Protein AF-A0A0D9Z9J5-F1 (afdb_monomer)

Foldseek 3Di:
DDDDDDDDDDDPDDPPDPDDDDPDPPPVVVVLVVLLVVLVVLVVVLVVLVVVLVVVVVVCVVLLVVLPPPDDPDPPDDQDFDPPDDLSVVLVVLVVVLVVVLVVQVPDPPRDLPVSLVSLVVSLVVNCVSAPPPGDPSNVVVNVVSVQSNCVSVVVDDDDDPVRVVNVVSVVVSVVSVVVSVVSVVVSVVSVVVSVVSVVSNVVSVVVVVVVVVVVVVVVVVVVVVVVVVVVVVVVVVVVVVVVVVCVVCVVVVVVVVVVVVVVVVVVVVVVVVVVVVVVVVVVPDDDDDDDDDDDDVDDDDDDDDDDDDDD

Structure (mmCIF, N/CA/C/O backbone):
data_AF-A0A0D9Z9J5-F1
#
_entry.id   AF-A0A0D9Z9J5-F1
#
loop_
_atom_site.group_PDB
_atom_site.id
_atom_site.type_symbol
_atom_site.label_atom_id
_atom_site.label_alt_id
_atom_site.label_comp_id
_atom_site.label_asym_id
_atom_site.label_entity_id
_atom_site.label_seq_id
_atom_site.pdbx_PDB_ins_code
_atom_site.Cartn_x
_atom_site.Cartn_y
_atom_site.Cartn_z
_atom_site.occupancy
_atom_site.B_iso_or_equiv
_atom_site.auth_seq_id
_atom_site.auth_comp_id
_atom_site.auth_asym_id
_atom_site.auth_atom_id
_atom_site.pdbx_PDB_model_num
ATOM 1 N N . MET A 1 1 ? -23.153 -6.572 82.892 1.00 40.12 1 MET A N 1
ATOM 2 C CA . MET A 1 1 ? -22.522 -7.581 82.003 1.00 40.12 1 MET A CA 1
ATOM 3 C C . MET A 1 1 ? -23.135 -7.471 80.614 1.00 40.12 1 MET A C 1
ATOM 5 O O . MET A 1 1 ? -24.319 -7.179 80.532 1.00 40.12 1 MET A O 1
ATOM 9 N N . LYS A 1 2 ? -22.349 -7.672 79.548 1.00 38.66 2 LYS A N 1
ATOM 10 C CA . LYS A 1 2 ? -22.803 -7.558 78.147 1.00 38.66 2 LYS A CA 1
ATOM 11 C C . LYS A 1 2 ? -23.741 -8.698 77.737 1.00 38.66 2 LYS A C 1
ATOM 13 O O . LYS A 1 2 ? -23.474 -9.843 78.108 1.00 38.66 2 LYS A O 1
ATOM 18 N N . ARG A 1 3 ? -24.696 -8.407 76.844 1.00 35.16 3 ARG A N 1
ATOM 19 C CA . ARG A 1 3 ? -25.052 -9.305 75.727 1.00 35.16 3 ARG A CA 1
ATOM 20 C C . ARG A 1 3 ? -25.862 -8.582 74.637 1.00 35.16 3 ARG A C 1
ATOM 22 O O . ARG A 1 3 ? -27.065 -8.781 74.509 1.00 35.16 3 ARG A O 1
ATOM 29 N N . ASP A 1 4 ? -25.178 -7.777 73.828 1.00 35.84 4 ASP A N 1
ATOM 30 C CA . ASP A 1 4 ? -25.718 -7.344 72.536 1.00 35.84 4 ASP A CA 1
ATOM 31 C C . ASP A 1 4 ? -25.900 -8.559 71.615 1.00 35.84 4 ASP A C 1
ATOM 33 O O . ASP A 1 4 ? -25.014 -9.413 71.510 1.00 35.84 4 ASP A O 1
ATOM 37 N N . ARG A 1 5 ? -27.045 -8.632 70.932 1.00 42.41 5 ARG A N 1
ATOM 38 C CA . ARG A 1 5 ? -27.270 -9.525 69.789 1.00 42.41 5 ARG A CA 1
ATOM 39 C C . ARG A 1 5 ? -27.443 -8.670 68.538 1.00 42.41 5 ARG A C 1
ATOM 41 O O . ARG A 1 5 ? -28.556 -8.288 68.196 1.00 42.41 5 ARG A O 1
ATOM 48 N N . SER A 1 6 ? -26.339 -8.382 67.859 1.00 34.12 6 SER A N 1
ATOM 49 C CA . SER A 1 6 ? -26.377 -7.838 66.499 1.00 34.12 6 SER A CA 1
ATOM 50 C C . SER A 1 6 ? -26.909 -8.901 65.525 1.00 34.12 6 SER A C 1
ATOM 52 O O . SER A 1 6 ? -26.523 -10.067 65.654 1.00 34.12 6 SER A O 1
ATOM 54 N N . PRO A 1 7 ? -27.753 -8.546 64.542 1.00 40.50 7 PRO A N 1
ATOM 55 C CA . PRO A 1 7 ? -28.122 -9.463 63.473 1.00 40.50 7 PRO A CA 1
ATOM 56 C C . PRO A 1 7 ? -26.933 -9.673 62.526 1.00 40.50 7 PRO A C 1
ATOM 58 O O . PRO A 1 7 ? -26.252 -8.726 62.129 1.00 40.50 7 PRO A O 1
ATOM 61 N N . THR A 1 8 ? -26.679 -10.927 62.158 1.00 34.97 8 THR A N 1
ATOM 62 C CA . THR A 1 8 ? -25.594 -11.290 61.242 1.00 34.97 8 THR A CA 1
ATOM 63 C C . THR A 1 8 ? -25.965 -10.902 59.813 1.00 34.97 8 THR A C 1
ATOM 65 O O . THR A 1 8 ? -26.725 -11.614 59.158 1.00 34.97 8 THR A O 1
ATOM 68 N N . LEU A 1 9 ? -25.403 -9.800 59.308 1.00 38.69 9 LEU A N 1
ATOM 69 C CA . LEU A 1 9 ? -25.429 -9.494 57.876 1.00 38.69 9 LEU A CA 1
ATOM 70 C C . LEU A 1 9 ? -24.785 -10.645 57.092 1.00 38.69 9 LEU A C 1
ATOM 72 O O . LEU A 1 9 ? -23.666 -11.073 57.393 1.00 38.69 9 LEU A O 1
ATOM 76 N N . ALA A 1 10 ? -25.505 -11.155 56.093 1.00 37.41 10 ALA A N 1
ATOM 77 C CA . ALA A 1 10 ? -25.029 -12.243 55.254 1.00 37.41 10 ALA A CA 1
ATOM 78 C C . ALA A 1 10 ? -23.749 -11.830 54.510 1.00 37.41 10 ALA A C 1
ATOM 80 O O . ALA A 1 10 ? -23.680 -10.768 53.891 1.00 37.41 10 ALA A O 1
ATOM 81 N N . LYS A 1 11 ? -22.725 -12.691 54.547 1.00 39.84 11 LYS A N 1
ATOM 82 C CA . LYS A 1 11 ? -21.513 -12.511 53.742 1.00 39.84 11 LYS A CA 1
ATOM 83 C C . LYS A 1 11 ? -21.868 -12.601 52.259 1.00 39.84 11 LYS A C 1
ATOM 85 O O . LYS A 1 11 ? -22.067 -13.699 51.744 1.00 39.84 11 LYS A O 1
ATOM 90 N N . VAL A 1 12 ? -21.813 -11.473 51.556 1.00 36.25 12 VAL A N 1
ATOM 91 C CA . VAL A 1 12 ? -21.687 -11.456 50.095 1.00 36.25 12 VAL A CA 1
ATOM 92 C C . VAL A 1 12 ? -20.260 -11.885 49.733 1.00 36.25 12 VAL A C 1
ATOM 94 O O . VAL A 1 12 ? -19.365 -11.072 49.516 1.00 36.25 12 VAL A O 1
ATOM 97 N N . SER A 1 13 ? -20.026 -13.198 49.699 1.00 39.75 13 SER A N 1
ATOM 98 C CA . SER A 1 13 ? -19.030 -13.780 48.794 1.00 39.75 13 SER A CA 1
ATOM 99 C C . SER A 1 13 ? -19.694 -13.883 47.418 1.00 39.75 13 SER A C 1
ATOM 101 O O . SER A 1 13 ? -20.777 -14.443 47.322 1.00 39.75 13 SER A O 1
ATOM 103 N N . SER A 1 14 ? -19.122 -13.393 46.324 1.00 40.78 14 SER A N 1
ATOM 104 C CA . SER A 1 14 ? -17.727 -13.589 45.944 1.00 40.78 14 SER A CA 1
ATOM 105 C C . SER A 1 14 ? -17.232 -12.451 45.048 1.00 40.78 14 SER A C 1
ATOM 107 O O . SER A 1 14 ? -17.728 -12.274 43.935 1.00 40.78 14 SER A O 1
ATOM 109 N N . SER A 1 15 ? -16.187 -11.735 45.475 1.00 44.31 15 SER A N 1
ATOM 110 C CA . SER A 1 15 ? -15.369 -10.966 44.534 1.00 44.31 15 SER A CA 1
ATOM 111 C C . SER A 1 15 ? -14.562 -11.940 43.682 1.00 44.31 15 SER A C 1
ATOM 113 O O . SER A 1 15 ? -13.423 -12.277 44.020 1.00 44.31 15 SER A O 1
ATOM 115 N N . LYS A 1 16 ? -15.123 -12.353 42.536 1.00 50.72 16 LYS A N 1
ATOM 116 C CA . LYS A 1 16 ? -14.287 -12.746 41.395 1.00 50.72 16 LYS A CA 1
ATOM 117 C C . LYS A 1 16 ? -13.277 -11.615 41.193 1.00 50.72 16 LYS A C 1
ATOM 119 O O . LYS A 1 16 ? -13.673 -10.461 41.016 1.00 50.72 16 LYS A O 1
ATOM 124 N N . LYS A 1 17 ? -11.981 -11.942 41.277 1.00 51.47 17 LYS A N 1
ATOM 125 C CA . LYS A 1 17 ? -10.909 -11.014 40.896 1.00 51.47 17 LYS A CA 1
ATOM 126 C C . LYS A 1 17 ? -11.219 -10.456 39.497 1.00 51.47 17 LYS A C 1
ATOM 128 O O . LYS A 1 17 ? -11.810 -11.186 38.695 1.00 51.47 17 LYS A O 1
ATOM 133 N N . PRO A 1 18 ? -10.816 -9.208 39.191 1.00 56.28 18 PRO A N 1
ATOM 134 C CA . PRO A 1 18 ? -10.846 -8.737 37.810 1.00 56.28 18 PRO A CA 1
ATOM 135 C C . PRO A 1 18 ? -10.097 -9.733 36.907 1.00 56.28 18 PRO A C 1
ATOM 137 O O . PRO A 1 18 ? -9.221 -10.452 37.412 1.00 56.28 18 PRO A O 1
ATOM 140 N N . PRO A 1 19 ? -10.409 -9.784 35.596 1.00 52.34 19 PRO A N 1
ATOM 141 C CA . PRO A 1 19 ? -9.599 -10.528 34.639 1.00 52.34 19 PRO A CA 1
ATOM 142 C C . PRO A 1 19 ? -8.127 -10.188 34.873 1.00 52.34 19 PRO A C 1
ATOM 144 O O . PRO A 1 19 ? -7.792 -9.012 35.034 1.00 52.34 19 PRO A O 1
ATOM 147 N N . VAL A 1 20 ? -7.284 -11.218 34.997 1.00 47.12 20 VAL A N 1
ATOM 148 C CA . VAL A 1 20 ? -5.872 -11.061 35.369 1.00 47.12 20 VAL A CA 1
ATOM 149 C C . VAL A 1 20 ? -5.243 -10.033 34.444 1.00 47.12 20 VAL A C 1
ATOM 151 O O . VAL A 1 20 ? -5.215 -10.253 33.239 1.00 47.12 20 VAL A O 1
ATOM 154 N N . THR A 1 21 ? -4.744 -8.931 35.003 1.00 47.88 21 THR A N 1
ATOM 155 C CA . THR A 1 21 ? -3.998 -7.930 34.246 1.00 47.88 21 THR A CA 1
ATOM 156 C C . THR A 1 21 ? -2.780 -8.611 33.626 1.00 47.88 21 THR A C 1
ATOM 158 O O . THR A 1 21 ? -1.888 -9.021 34.376 1.00 47.88 21 THR A O 1
ATOM 161 N N . PRO A 1 22 ? -2.672 -8.708 32.288 1.00 42.88 22 PRO A N 1
ATOM 162 C CA . PRO A 1 22 ? -1.367 -8.846 31.676 1.00 42.88 22 PRO A CA 1
ATOM 163 C C . PRO A 1 22 ? -0.621 -7.554 32.010 1.00 42.88 22 PRO A C 1
ATOM 165 O O . PRO A 1 22 ? -1.167 -6.454 31.874 1.00 42.88 22 PRO A O 1
ATOM 168 N N . ALA A 1 23 ? 0.607 -7.670 32.504 1.00 39.09 23 ALA A N 1
ATOM 169 C CA . ALA A 1 23 ? 1.436 -6.494 32.703 1.00 39.09 23 ALA A CA 1
ATOM 170 C C . ALA A 1 23 ? 1.650 -5.779 31.357 1.00 39.09 23 ALA A C 1
ATOM 172 O O . ALA A 1 23 ? 1.858 -6.428 30.336 1.00 39.09 23 ALA A O 1
ATOM 173 N N . SER A 1 24 ? 1.666 -4.445 31.376 1.00 38.12 24 SER A N 1
ATOM 174 C CA . SER A 1 24 ? 2.186 -3.633 30.270 1.00 38.12 24 SER A CA 1
ATOM 175 C C . SER A 1 24 ? 1.495 -3.796 28.901 1.00 38.12 24 SER A C 1
ATOM 177 O O . SER A 1 24 ? 2.164 -3.883 27.874 1.00 38.12 24 SER A O 1
ATOM 179 N N . SER A 1 25 ? 0.163 -3.694 28.850 1.00 44.16 25 SER A N 1
ATOM 180 C CA . SER A 1 25 ? -0.524 -3.202 27.643 1.00 44.16 25 SER A CA 1
ATOM 181 C C . SER A 1 25 ? -0.840 -1.703 27.759 1.00 44.16 25 SER A C 1
ATOM 183 O O . SER A 1 25 ? -1.976 -1.276 27.542 1.00 44.16 25 SER A O 1
ATOM 185 N N . SER A 1 26 ? 0.165 -0.879 28.090 1.00 44.06 26 SER A N 1
ATOM 186 C CA . SER A 1 26 ? 0.160 0.516 27.636 1.00 44.06 26 SER A CA 1
ATOM 187 C C . SER A 1 26 ? 0.352 0.468 26.123 1.00 44.06 26 SER A C 1
ATOM 189 O O . SER A 1 26 ? 1.472 0.528 25.621 1.00 44.06 26 SER A O 1
ATOM 191 N N . SER A 1 27 ? -0.747 0.211 25.418 1.00 53.59 27 SER A N 1
ATOM 192 C CA . SER A 1 27 ? -0.778 0.028 23.976 1.00 53.59 27 SER A CA 1
ATOM 193 C C . SER A 1 27 ? -0.155 1.258 23.326 1.00 53.59 27 SER A C 1
ATOM 195 O O . SER A 1 27 ? -0.705 2.358 23.447 1.00 53.59 27 SER A O 1
ATOM 197 N N . ASN A 1 28 ? 0.982 1.079 22.652 1.00 63.41 28 ASN A N 1
ATOM 198 C CA . ASN A 1 28 ? 1.737 2.146 21.996 1.00 63.41 28 ASN A CA 1
ATOM 199 C C . ASN A 1 28 ? 1.041 2.618 20.705 1.00 63.41 28 ASN A C 1
ATOM 201 O O . ASN A 1 28 ? 1.700 2.952 19.733 1.00 63.41 28 ASN A O 1
ATOM 205 N N . LEU A 1 29 ? -0.290 2.744 20.720 1.00 65.69 29 LEU A N 1
ATOM 206 C CA . LEU A 1 29 ? -1.138 3.163 19.599 1.00 65.69 29 LEU A CA 1
ATOM 207 C C . LEU A 1 29 ? -0.692 4.502 18.996 1.00 65.69 29 LEU A C 1
ATOM 209 O O . LEU A 1 29 ? -0.858 4.731 17.804 1.00 65.69 29 LEU A O 1
ATOM 213 N N . ALA A 1 30 ? -0.109 5.388 19.810 1.00 69.19 30 ALA A N 1
ATOM 214 C CA . ALA A 1 30 ? 0.498 6.631 19.342 1.00 69.19 30 ALA A CA 1
ATOM 215 C C . ALA A 1 30 ? 1.789 6.394 18.530 1.00 69.19 30 ALA A C 1
ATOM 217 O O . ALA A 1 30 ? 2.014 7.078 17.535 1.00 69.19 30 ALA A O 1
ATOM 218 N N . GLY A 1 31 ? 2.610 5.417 18.929 1.00 73.31 31 GLY A N 1
ATOM 219 C CA . GLY A 1 31 ? 3.784 4.960 18.182 1.00 73.31 31 GLY A CA 1
ATOM 220 C C . GLY A 1 31 ? 3.400 4.182 16.924 1.00 73.31 31 GLY A C 1
ATOM 221 O O . GLY A 1 31 ? 3.897 4.501 15.849 1.00 73.31 31 GLY A O 1
ATOM 222 N N . ASP A 1 32 ? 2.449 3.249 17.033 1.00 77.12 32 ASP A N 1
ATOM 223 C CA . ASP A 1 32 ? 1.901 2.488 15.903 1.00 77.12 32 ASP A CA 1
ATOM 224 C C . ASP A 1 32 ? 1.322 3.438 14.846 1.00 77.12 32 ASP A C 1
ATOM 226 O O . ASP A 1 32 ? 1.626 3.314 13.661 1.00 77.12 32 ASP A O 1
ATOM 230 N N . LYS A 1 33 ? 0.550 4.449 15.275 1.00 79.88 33 LYS A N 1
ATOM 231 C CA . LYS A 1 33 ? 0.033 5.495 14.388 1.00 79.88 33 LYS A CA 1
ATOM 232 C C . LYS A 1 33 ? 1.163 6.283 13.725 1.00 79.88 33 LYS A C 1
ATOM 234 O O . LYS A 1 33 ? 1.157 6.406 12.508 1.00 79.88 33 LYS A O 1
ATOM 239 N N . ALA A 1 34 ? 2.133 6.790 14.490 1.00 81.56 34 ALA A N 1
ATOM 240 C CA . ALA A 1 34 ? 3.251 7.551 13.928 1.00 81.56 34 ALA A CA 1
ATOM 241 C C . ALA A 1 34 ? 4.065 6.728 12.911 1.00 81.56 34 ALA A C 1
ATOM 243 O O . ALA A 1 34 ? 4.543 7.266 11.912 1.00 81.56 34 ALA A O 1
ATOM 244 N N . GLN A 1 35 ? 4.187 5.417 13.133 1.00 81.56 35 GLN A N 1
ATOM 245 C CA . GLN A 1 35 ? 4.844 4.501 12.209 1.00 81.56 35 GLN A CA 1
ATOM 246 C C . GLN A 1 35 ? 4.001 4.247 10.947 1.00 81.56 35 GLN A C 1
ATOM 248 O O . GLN A 1 35 ? 4.540 4.296 9.844 1.00 81.56 35 GLN A O 1
ATOM 253 N N . VAL A 1 36 ? 2.683 4.060 11.075 1.00 82.75 36 VAL A N 1
ATOM 254 C CA . VAL A 1 36 ? 1.752 3.957 9.934 1.00 82.75 36 VAL A CA 1
ATOM 255 C C . VAL A 1 36 ? 1.735 5.245 9.098 1.00 82.75 36 VAL A C 1
ATOM 257 O O . VAL A 1 36 ? 1.811 5.163 7.871 1.00 82.75 36 VAL A O 1
ATOM 260 N N . ASP A 1 37 ? 1.709 6.417 9.739 1.00 84.00 37 ASP A N 1
ATOM 261 C CA . ASP A 1 37 ? 1.767 7.730 9.083 1.00 84.00 37 ASP A CA 1
ATOM 262 C C . ASP A 1 37 ? 3.080 7.883 8.279 1.00 84.00 37 ASP A C 1
ATOM 264 O O . ASP A 1 37 ? 3.054 8.280 7.110 1.00 84.00 37 ASP A O 1
ATOM 268 N N . LEU A 1 38 ? 4.226 7.490 8.858 1.00 86.19 38 LEU A N 1
ATOM 269 C CA . LEU A 1 38 ? 5.537 7.489 8.189 1.00 86.19 38 LEU A CA 1
ATOM 270 C C . LEU A 1 38 ? 5.561 6.577 6.952 1.00 86.19 38 LEU A C 1
ATOM 272 O O . LEU A 1 38 ? 6.072 6.963 5.902 1.00 86.19 38 LEU A O 1
ATOM 276 N N . MET A 1 39 ? 4.996 5.375 7.057 1.00 84.44 39 MET A N 1
ATOM 277 C CA . MET A 1 39 ? 4.940 4.407 5.956 1.00 84.44 39 MET A CA 1
ATOM 278 C C . MET A 1 39 ? 4.001 4.870 4.829 1.00 84.44 39 MET A C 1
ATOM 280 O O . MET A 1 39 ? 4.258 4.610 3.652 1.00 84.44 39 MET A O 1
ATOM 284 N N . GLN A 1 40 ? 2.932 5.602 5.163 1.00 84.50 40 GLN A N 1
ATOM 285 C CA . GLN A 1 40 ? 2.044 6.203 4.168 1.00 84.50 40 GLN A CA 1
ATOM 286 C C . GLN A 1 40 ? 2.701 7.393 3.447 1.00 84.50 40 GLN A C 1
ATOM 288 O O . GLN A 1 40 ? 2.503 7.561 2.242 1.00 84.50 40 GLN A O 1
ATOM 293 N N . ASP A 1 41 ? 3.497 8.204 4.149 1.00 86.31 41 ASP A N 1
ATOM 294 C CA . ASP A 1 41 ? 4.314 9.257 3.533 1.00 86.31 41 ASP A CA 1
ATOM 295 C C . ASP A 1 41 ? 5.403 8.668 2.619 1.00 86.31 41 ASP A C 1
ATOM 297 O O . ASP A 1 41 ? 5.575 9.122 1.487 1.00 86.31 41 ASP A O 1
ATOM 301 N N . HIS A 1 42 ? 6.067 7.592 3.055 1.00 82.75 42 HIS A N 1
ATOM 302 C CA . HIS A 1 42 ? 7.044 6.859 2.249 1.00 82.75 42 HIS A CA 1
ATOM 303 C C . HIS A 1 42 ? 6.446 6.381 0.912 1.00 82.75 42 HIS A C 1
ATOM 305 O O . HIS A 1 42 ? 7.031 6.634 -0.142 1.00 82.75 42 HIS A O 1
ATOM 311 N N . GLY A 1 43 ? 5.240 5.799 0.929 1.00 80.31 43 GLY A N 1
ATOM 312 C CA . GLY A 1 43 ? 4.529 5.389 -0.289 1.00 80.31 43 GLY A CA 1
ATOM 313 C C . GLY A 1 43 ? 4.272 6.534 -1.277 1.00 80.31 43 GLY A C 1
ATOM 314 O O . GLY A 1 43 ? 4.529 6.381 -2.469 1.00 80.31 43 GLY A O 1
ATOM 315 N N . LYS A 1 44 ? 3.843 7.708 -0.789 1.00 85.00 44 LYS A N 1
ATOM 316 C CA . LYS A 1 44 ? 3.615 8.900 -1.633 1.00 85.00 44 LYS A CA 1
ATOM 317 C C . LYS A 1 44 ? 4.906 9.420 -2.267 1.00 85.00 44 LYS A C 1
ATOM 319 O O . LYS A 1 44 ? 4.905 9.831 -3.426 1.00 85.00 44 LYS A O 1
ATOM 324 N N . ARG A 1 45 ? 6.015 9.409 -1.517 1.00 84.75 45 ARG A N 1
ATOM 325 C CA . ARG A 1 45 ? 7.333 9.812 -2.037 1.00 84.75 45 ARG A CA 1
ATOM 326 C C . ARG A 1 45 ? 7.813 8.859 -3.129 1.00 84.75 45 ARG A C 1
ATOM 328 O O . ARG A 1 45 ? 8.309 9.330 -4.148 1.00 84.75 45 ARG A O 1
ATOM 335 N N . LEU A 1 46 ? 7.625 7.552 -2.935 1.00 82.50 46 LEU A N 1
ATOM 336 C CA . LEU A 1 46 ? 7.973 6.531 -3.921 1.00 82.50 46 LEU A CA 1
ATOM 337 C C . LEU A 1 46 ? 7.152 6.681 -5.213 1.00 82.50 46 LEU A C 1
ATOM 339 O O . LEU A 1 46 ? 7.720 6.702 -6.300 1.00 82.50 46 LEU A O 1
ATOM 343 N N . GLU A 1 47 ? 5.835 6.867 -5.107 1.00 83.38 47 GLU A N 1
ATOM 344 C CA . GLU A 1 47 ? 4.950 7.105 -6.258 1.00 83.38 47 GLU A CA 1
ATOM 345 C C . GLU A 1 47 ? 5.379 8.335 -7.079 1.00 83.38 47 GLU A C 1
ATOM 347 O O . GLU A 1 47 ? 5.504 8.265 -8.307 1.00 83.38 47 GLU A O 1
ATOM 352 N N . ALA A 1 48 ? 5.675 9.450 -6.402 1.00 86.25 48 ALA A N 1
ATOM 353 C CA . ALA A 1 48 ? 6.161 10.672 -7.038 1.00 86.25 48 ALA A CA 1
ATOM 354 C C . ALA A 1 48 ? 7.542 10.487 -7.698 1.00 86.25 48 ALA A C 1
ATOM 356 O O . ALA A 1 48 ? 7.764 10.983 -8.806 1.00 86.25 48 ALA A O 1
ATOM 357 N N . ALA A 1 49 ? 8.458 9.756 -7.051 1.00 81.69 49 ALA A N 1
ATOM 358 C CA . ALA A 1 49 ? 9.777 9.449 -7.599 1.00 81.69 49 ALA A CA 1
ATOM 359 C C . ALA A 1 49 ? 9.677 8.589 -8.868 1.00 81.69 49 ALA A C 1
ATOM 361 O O . ALA A 1 49 ? 10.228 8.974 -9.900 1.00 81.69 49 ALA A O 1
ATOM 362 N N . LEU A 1 50 ? 8.914 7.491 -8.829 1.00 79.62 50 LEU A N 1
ATOM 363 C CA . LEU A 1 50 ? 8.703 6.604 -9.979 1.00 79.62 50 LEU A CA 1
ATOM 364 C C . LEU A 1 50 ? 8.027 7.334 -11.142 1.00 79.62 50 LEU A C 1
ATOM 366 O O . LEU A 1 50 ? 8.455 7.201 -12.285 1.00 79.62 50 LEU A O 1
ATOM 370 N N . THR A 1 51 ? 7.021 8.166 -10.863 1.00 84.69 51 THR A N 1
ATOM 371 C CA . THR A 1 51 ? 6.324 8.947 -11.896 1.00 84.69 51 THR A CA 1
ATOM 372 C C . THR A 1 51 ? 7.263 9.954 -12.563 1.00 84.69 51 THR A C 1
ATOM 374 O O . THR A 1 51 ? 7.265 10.076 -13.789 1.00 84.69 51 THR A O 1
ATOM 377 N N . LYS A 1 52 ? 8.116 10.639 -11.786 1.00 85.50 52 LYS A N 1
ATOM 378 C CA . LYS A 1 52 ? 9.158 11.523 -12.331 1.00 85.50 52 LYS A CA 1
ATOM 379 C C . LYS A 1 52 ? 10.162 10.746 -13.183 1.00 85.50 52 LYS A C 1
ATOM 381 O O . LYS A 1 52 ? 10.486 11.191 -14.279 1.00 85.50 52 LYS A O 1
ATOM 386 N N . GLN A 1 53 ? 10.634 9.595 -12.699 1.00 79.19 53 GLN A N 1
ATOM 387 C CA . GLN A 1 53 ? 11.568 8.746 -13.437 1.00 79.19 53 GLN A CA 1
ATOM 388 C C . GLN A 1 53 ? 10.967 8.300 -14.777 1.00 79.19 53 GLN A C 1
ATOM 390 O O . GLN A 1 53 ? 11.598 8.520 -15.803 1.00 79.19 53 GLN A O 1
ATOM 395 N N . ILE A 1 54 ? 9.735 7.778 -14.796 1.00 78.38 54 ILE A N 1
ATOM 396 C CA . ILE A 1 54 ? 9.029 7.363 -16.023 1.00 78.38 54 ILE A CA 1
ATOM 397 C C . ILE A 1 54 ? 8.860 8.534 -17.006 1.00 78.38 54 ILE A C 1
ATOM 399 O O . ILE A 1 54 ? 9.066 8.362 -18.206 1.00 78.38 54 ILE A O 1
ATOM 403 N N . ALA A 1 55 ? 8.544 9.737 -16.517 1.00 82.38 55 ALA A N 1
ATOM 404 C CA . ALA A 1 55 ? 8.467 10.927 -17.363 1.00 82.38 55 ALA A CA 1
ATOM 405 C C . ALA A 1 55 ? 9.832 11.305 -17.978 1.00 82.38 55 ALA A C 1
ATOM 407 O O . ALA A 1 55 ? 9.888 11.687 -19.147 1.00 82.38 55 ALA A O 1
ATOM 408 N N . GLU A 1 56 ? 10.934 11.154 -17.230 1.00 77.44 56 GLU A N 1
ATOM 409 C CA . GLU A 1 56 ? 12.294 11.302 -17.770 1.00 77.44 56 GLU A CA 1
ATOM 410 C C . GLU A 1 56 ? 12.595 10.235 -18.844 1.00 77.44 56 GLU A C 1
ATOM 412 O O . GLU A 1 56 ? 13.114 10.605 -19.898 1.00 77.44 56 GLU A O 1
ATOM 417 N N . LEU A 1 57 ? 12.204 8.963 -18.645 1.00 68.94 57 LEU A N 1
ATOM 418 C CA . LEU A 1 57 ? 12.360 7.888 -19.646 1.00 68.94 57 LEU A CA 1
ATOM 419 C C . LEU A 1 57 ? 11.666 8.250 -20.975 1.00 68.94 57 LEU A C 1
ATOM 421 O O . LEU A 1 57 ? 12.316 8.329 -22.019 1.00 68.94 57 LEU A O 1
ATOM 425 N N . HIS A 1 58 ? 10.359 8.541 -20.937 1.00 70.50 58 HIS A N 1
ATOM 426 C CA . HIS A 1 58 ? 9.576 8.877 -22.137 1.00 70.50 58 HIS A CA 1
ATOM 427 C C . HIS A 1 58 ? 10.102 10.134 -22.853 1.00 70.50 58 HIS A C 1
ATOM 429 O O . HIS A 1 58 ? 9.972 10.260 -24.068 1.00 70.50 58 HIS A O 1
ATOM 435 N N . SER A 1 59 ? 10.721 11.075 -22.129 1.00 74.12 59 SER A N 1
ATOM 436 C CA . SER A 1 59 ? 11.281 12.290 -22.739 1.00 74.12 59 SER A CA 1
ATOM 437 C C . SER A 1 59 ? 12.535 12.043 -23.592 1.00 74.12 59 SER A C 1
ATOM 439 O O . SER A 1 59 ? 12.837 12.848 -24.475 1.00 74.12 59 SER A O 1
ATOM 441 N N . ALA A 1 60 ? 13.258 10.944 -23.350 1.00 62.31 60 ALA A N 1
ATOM 442 C CA . ALA A 1 60 ? 14.498 10.601 -24.047 1.00 62.31 60 ALA A CA 1
ATOM 443 C C . ALA A 1 60 ? 14.342 9.441 -25.055 1.00 62.31 60 ALA A C 1
ATOM 445 O O . ALA A 1 60 ? 15.181 9.294 -25.944 1.00 62.31 60 ALA A O 1
ATOM 446 N N . GLU A 1 61 ? 13.243 8.682 -24.993 1.00 58.00 61 GLU A N 1
ATOM 447 C CA . GLU A 1 61 ? 12.874 7.622 -25.948 1.00 58.00 61 GLU A CA 1
ATOM 448 C C . GLU A 1 61 ? 13.004 8.019 -27.443 1.00 58.00 61 GLU A C 1
ATOM 450 O O . GLU A 1 61 ? 13.605 7.246 -28.197 1.00 58.00 61 GLU A O 1
ATOM 455 N N . PRO A 1 62 ? 12.581 9.221 -27.904 1.00 55.22 62 PRO A N 1
ATOM 456 C CA . PRO A 1 62 ? 12.716 9.599 -29.315 1.00 55.22 62 PRO A CA 1
ATOM 457 C C . PRO A 1 62 ? 14.165 9.702 -29.808 1.00 55.22 62 PRO A C 1
ATOM 459 O O . PRO A 1 62 ? 14.407 9.564 -31.006 1.00 55.22 62 PRO A O 1
ATOM 462 N N . ARG A 1 63 ? 15.134 9.942 -28.910 1.00 55.56 63 ARG A N 1
ATOM 463 C CA . ARG A 1 63 ? 16.556 10.023 -29.279 1.00 55.56 63 ARG A CA 1
ATOM 464 C C . ARG A 1 63 ? 17.095 8.644 -29.637 1.00 55.56 63 ARG A C 1
ATOM 466 O O . ARG A 1 63 ? 17.648 8.478 -30.716 1.00 55.56 63 ARG A O 1
ATOM 473 N N . LEU A 1 64 ? 16.830 7.647 -28.791 1.00 51.22 64 LEU A N 1
ATOM 474 C CA . LEU A 1 64 ? 17.265 6.262 -29.006 1.00 51.22 64 LEU A CA 1
ATOM 475 C C . LEU A 1 64 ? 16.714 5.672 -30.316 1.00 51.22 64 LEU A C 1
ATOM 477 O O . LEU A 1 64 ? 17.434 4.972 -31.022 1.00 51.22 64 LEU A O 1
ATOM 481 N N . LEU A 1 65 ? 15.470 6.000 -30.684 1.00 49.06 65 LEU A N 1
ATOM 482 C CA . LEU A 1 65 ? 14.867 5.554 -31.948 1.00 49.06 65 LEU A CA 1
ATOM 483 C C . LEU A 1 65 ? 15.538 6.176 -33.186 1.00 49.06 65 LEU A C 1
ATOM 485 O O . LEU A 1 65 ? 15.769 5.479 -34.172 1.00 49.06 65 LEU A O 1
ATOM 489 N N . LEU A 1 66 ? 15.901 7.463 -33.128 1.00 47.41 66 LEU A N 1
ATOM 490 C CA . LEU A 1 66 ? 16.613 8.169 -34.205 1.00 47.41 66 LEU A CA 1
ATOM 491 C C . LEU A 1 66 ? 18.025 7.616 -34.462 1.00 47.41 66 LEU A C 1
ATOM 493 O O . LEU A 1 66 ? 18.548 7.749 -35.565 1.00 47.41 66 LEU A O 1
ATOM 497 N N . MET A 1 67 ? 18.630 6.978 -33.460 1.00 45.72 67 MET A N 1
ATOM 498 C CA . MET A 1 67 ? 20.003 6.463 -33.509 1.00 45.72 67 MET A CA 1
ATOM 499 C C . MET A 1 67 ? 20.088 5.032 -34.069 1.00 45.72 67 MET A C 1
ATOM 501 O O . MET A 1 67 ? 21.171 4.567 -34.407 1.00 45.72 67 MET A O 1
ATOM 505 N N . SER A 1 68 ? 18.949 4.349 -34.244 1.00 41.31 68 SER A N 1
ATOM 506 C CA . SER A 1 68 ? 18.873 2.989 -34.801 1.00 41.31 68 SER A CA 1
ATOM 507 C C . SER A 1 68 ? 18.860 2.936 -36.342 1.00 41.31 68 SER A C 1
ATOM 509 O O . SER A 1 68 ? 18.691 1.858 -36.918 1.00 41.31 68 SER A O 1
ATOM 511 N N . VAL A 1 69 ? 19.016 4.068 -37.038 1.00 41.97 69 VAL A N 1
ATOM 512 C CA . VAL A 1 69 ? 18.924 4.142 -38.508 1.00 41.97 69 VAL A CA 1
ATOM 513 C C . VAL A 1 69 ? 20.282 3.854 -39.166 1.00 41.97 69 VAL A C 1
ATOM 515 O O . VAL A 1 69 ? 20.967 4.745 -39.661 1.00 41.97 69 VAL A O 1
ATOM 518 N N . ARG A 1 70 ? 20.654 2.570 -39.210 1.00 43.38 70 ARG A N 1
ATOM 519 C CA . ARG A 1 70 ? 21.672 2.020 -40.126 1.00 43.38 70 ARG A CA 1
ATOM 520 C C . ARG A 1 70 ? 21.012 1.066 -41.127 1.00 43.38 70 ARG A C 1
ATOM 522 O O . ARG A 1 70 ? 21.186 -0.145 -41.057 1.00 43.38 70 ARG A O 1
ATOM 529 N N . SER A 1 71 ? 20.228 1.631 -42.041 1.00 42.75 71 SER A N 1
ATOM 530 C CA . SER A 1 71 ? 19.776 0.965 -43.270 1.00 42.75 71 SER A CA 1
ATOM 531 C C . SER A 1 71 ? 19.342 2.034 -44.268 1.00 42.75 71 SER A C 1
ATOM 533 O O . SER A 1 71 ? 18.182 2.438 -44.280 1.00 42.75 71 SER A O 1
ATOM 535 N N . ILE A 1 72 ? 20.287 2.542 -45.060 1.00 39.69 72 ILE A N 1
ATOM 536 C CA . ILE A 1 72 ? 19.944 3.254 -46.291 1.00 39.69 72 ILE A CA 1
ATOM 537 C C . ILE A 1 72 ? 20.026 2.215 -47.405 1.00 39.69 72 ILE A C 1
ATOM 539 O O . ILE A 1 72 ? 21.109 1.743 -47.747 1.00 39.69 72 ILE A O 1
ATOM 543 N N . ASP A 1 73 ? 18.853 1.834 -47.907 1.00 39.62 73 ASP A N 1
ATOM 544 C CA . ASP A 1 73 ? 18.657 0.979 -49.077 1.00 39.62 73 ASP A CA 1
ATOM 545 C C . ASP A 1 73 ? 19.050 1.725 -50.368 1.00 39.62 73 ASP A C 1
ATOM 547 O O . ASP A 1 73 ? 18.211 1.978 -51.236 1.00 39.62 73 ASP A O 1
ATOM 551 N N . ASP A 1 74 ? 20.322 2.106 -50.500 1.00 44.09 74 ASP A N 1
ATOM 552 C CA . ASP A 1 74 ? 20.839 2.595 -51.777 1.00 44.09 74 ASP A CA 1
ATOM 553 C C . ASP A 1 74 ? 20.915 1.433 -52.777 1.00 44.09 74 ASP A C 1
ATOM 555 O O . ASP A 1 74 ? 21.431 0.349 -52.486 1.00 44.09 74 ASP A O 1
ATOM 559 N N . GLU A 1 75 ? 20.373 1.661 -53.976 1.00 45.84 75 GLU A N 1
ATOM 560 C CA . GLU A 1 75 ? 20.378 0.680 -55.059 1.00 45.84 75 GLU A CA 1
ATOM 561 C C . GLU A 1 75 ? 21.829 0.246 -55.355 1.00 45.84 75 GLU A C 1
ATOM 563 O O . GLU A 1 75 ? 22.692 1.113 -55.526 1.00 45.84 75 GLU A O 1
ATOM 568 N N . PRO A 1 76 ? 22.137 -1.069 -55.415 1.00 55.22 76 PRO A N 1
ATOM 569 C CA . PRO A 1 76 ? 23.517 -1.532 -55.489 1.00 55.22 76 PRO A CA 1
ATOM 570 C C . PRO A 1 76 ? 24.241 -0.919 -56.698 1.00 55.22 76 PRO A C 1
ATOM 572 O O . PRO A 1 76 ? 23.702 -0.968 -57.812 1.00 55.22 76 PRO A O 1
ATOM 575 N N . PRO A 1 77 ? 25.454 -0.357 -56.511 1.00 62.09 77 PRO A N 1
ATOM 576 C CA . PRO A 1 77 ? 26.148 0.385 -57.554 1.00 62.09 77 PRO A CA 1
ATOM 577 C C . PRO A 1 77 ? 26.338 -0.485 -58.797 1.00 62.09 77 PRO A C 1
ATOM 579 O O . PRO A 1 77 ? 26.947 -1.558 -58.758 1.00 62.09 77 PRO A O 1
ATOM 582 N N . ARG A 1 78 ? 25.773 -0.023 -59.915 1.00 66.94 78 ARG A N 1
ATOM 583 C CA . ARG A 1 78 ? 25.796 -0.742 -61.188 1.00 66.94 78 ARG A CA 1
ATOM 584 C C . ARG A 1 78 ? 27.168 -0.567 -61.835 1.00 66.94 78 ARG A C 1
ATOM 586 O O . ARG A 1 78 ? 27.567 0.552 -62.121 1.00 66.94 78 ARG A O 1
ATOM 593 N N . LEU A 1 79 ? 27.864 -1.675 -62.080 1.00 79.56 79 LEU A N 1
ATOM 594 C CA . LEU A 1 79 ? 29.171 -1.704 -62.738 1.00 79.56 79 LEU A CA 1
ATOM 595 C C . LEU A 1 79 ? 28.987 -1.957 -64.244 1.00 79.56 79 LEU A C 1
ATOM 597 O O . LEU A 1 79 ? 28.960 -3.108 -64.683 1.00 79.56 79 LEU A O 1
ATOM 601 N N . ASN A 1 80 ? 28.811 -0.897 -65.037 1.00 82.25 80 ASN A N 1
ATOM 602 C CA . ASN A 1 80 ? 28.545 -0.988 -66.474 1.00 82.25 80 ASN A CA 1
ATOM 603 C C . ASN A 1 80 ? 29.862 -0.967 -67.265 1.00 82.25 80 ASN A C 1
ATOM 605 O O . ASN A 1 80 ? 30.378 0.081 -67.655 1.00 82.25 80 ASN A O 1
ATOM 609 N N . LEU A 1 81 ? 30.419 -2.150 -67.519 1.00 84.44 81 LEU A N 1
ATOM 610 C CA . LEU A 1 81 ? 31.652 -2.298 -68.295 1.00 84.44 81 LEU A CA 1
ATOM 611 C C . LEU A 1 81 ? 31.362 -2.456 -69.801 1.00 84.44 81 LEU A C 1
ATOM 613 O O . LEU A 1 81 ? 30.361 -3.083 -70.169 1.00 84.44 81 LEU A O 1
ATOM 617 N N . PRO A 1 82 ? 32.243 -1.952 -70.689 1.00 79.81 82 PRO A N 1
ATOM 618 C CA . PRO A 1 82 ? 32.149 -2.196 -72.124 1.00 79.81 82 PRO A CA 1
ATOM 619 C C . PRO A 1 82 ? 32.095 -3.692 -72.442 1.00 79.81 82 PRO A C 1
ATOM 621 O O . PRO A 1 82 ? 32.841 -4.498 -71.884 1.00 79.81 82 PRO A O 1
ATOM 624 N N . SER A 1 83 ? 31.206 -4.057 -73.361 1.00 76.25 83 SER A N 1
ATOM 625 C CA . SER A 1 83 ? 30.990 -5.432 -73.834 1.00 76.25 83 SER A CA 1
ATOM 626 C C . SER A 1 83 ? 30.949 -5.516 -75.365 1.00 76.25 83 SER A C 1
ATOM 628 O O . SER A 1 83 ? 30.545 -6.524 -75.946 1.00 76.25 83 SER A O 1
ATOM 630 N N . ASP A 1 84 ? 31.404 -4.462 -76.041 1.00 78.44 84 ASP A N 1
ATOM 631 C CA . ASP A 1 84 ? 31.549 -4.390 -77.484 1.00 78.44 84 ASP A CA 1
ATOM 632 C C . ASP A 1 84 ? 32.783 -5.181 -77.948 1.00 78.44 84 ASP A C 1
ATOM 634 O O . ASP A 1 84 ? 33.940 -4.786 -77.825 1.00 78.44 84 ASP A O 1
ATOM 638 N N . GLY A 1 85 ? 32.513 -6.360 -78.503 1.00 78.75 85 GLY A N 1
ATOM 639 C CA . GLY A 1 85 ? 33.538 -7.237 -79.053 1.00 78.75 85 GLY A CA 1
ATOM 640 C C . GLY A 1 85 ? 34.164 -8.197 -78.037 1.00 78.75 85 GLY A C 1
ATOM 641 O O . GLY A 1 85 ? 34.137 -8.028 -76.819 1.00 78.75 85 GLY A O 1
ATOM 642 N N . PHE A 1 86 ? 34.747 -9.265 -78.578 1.00 77.75 86 PHE A N 1
ATOM 643 C CA . PHE A 1 86 ? 35.179 -10.446 -77.825 1.00 77.75 86 PHE A CA 1
ATOM 644 C C . PHE A 1 86 ? 36.238 -10.171 -76.743 1.00 77.75 86 PHE A C 1
ATOM 646 O O . PHE A 1 86 ? 36.293 -10.881 -75.739 1.00 77.75 86 PHE A O 1
ATOM 653 N N . ILE A 1 87 ? 37.080 -9.153 -76.943 1.00 81.94 87 ILE A N 1
ATOM 654 C CA . ILE A 1 87 ? 38.135 -8.773 -75.996 1.00 81.94 87 ILE A CA 1
ATOM 655 C C . ILE A 1 87 ? 37.525 -8.030 -74.796 1.00 81.94 87 ILE A C 1
ATOM 657 O O . ILE A 1 87 ? 37.766 -8.430 -73.659 1.00 81.94 87 ILE A O 1
ATOM 661 N N . MET A 1 88 ? 36.653 -7.041 -75.033 1.00 82.62 88 MET A N 1
ATOM 662 C CA . MET A 1 88 ? 35.980 -6.295 -73.959 1.00 82.62 88 MET A CA 1
ATOM 663 C C . MET A 1 88 ? 35.080 -7.200 -73.109 1.00 82.62 88 MET A C 1
ATOM 665 O O . MET A 1 88 ? 35.166 -7.161 -71.886 1.00 82.62 88 MET A O 1
ATOM 669 N N . VAL A 1 89 ? 34.324 -8.119 -73.730 1.00 83.31 89 VAL A N 1
ATOM 670 C CA . VAL A 1 89 ? 33.533 -9.138 -73.004 1.00 83.31 89 VAL A CA 1
ATOM 671 C C . VAL A 1 89 ? 34.400 -9.970 -72.049 1.00 83.31 89 VAL A C 1
ATOM 673 O O . VAL A 1 89 ? 33.972 -10.278 -70.936 1.00 83.31 89 VAL A O 1
ATOM 676 N N . ARG A 1 90 ? 35.628 -10.329 -72.449 1.00 84.81 90 ARG A N 1
ATOM 677 C CA . ARG A 1 90 ? 36.559 -11.072 -71.586 1.00 84.81 90 ARG A CA 1
ATOM 678 C C . ARG A 1 90 ? 37.089 -10.225 -70.431 1.00 84.81 90 ARG A C 1
ATOM 680 O O . ARG A 1 90 ? 37.191 -10.751 -69.328 1.00 84.81 90 ARG A O 1
ATOM 687 N N . HIS A 1 91 ? 37.403 -8.952 -70.663 1.00 87.75 91 HIS A N 1
ATOM 688 C CA . HIS A 1 91 ? 37.870 -8.053 -69.604 1.00 87.75 91 HIS A CA 1
ATOM 689 C C . HIS A 1 91 ? 36.754 -7.716 -68.605 1.00 87.75 91 HIS A C 1
ATOM 691 O O . HIS A 1 91 ? 36.980 -7.820 -67.403 1.00 87.75 91 HIS A O 1
ATOM 697 N N . ALA A 1 92 ? 35.526 -7.465 -69.070 1.00 86.00 92 ALA A N 1
ATOM 698 C CA . ALA A 1 92 ? 34.372 -7.262 -68.196 1.00 86.00 92 ALA A CA 1
ATOM 699 C C . ALA A 1 92 ? 34.089 -8.501 -67.325 1.00 86.00 92 ALA A C 1
ATOM 701 O O . ALA A 1 92 ? 33.895 -8.395 -66.114 1.00 86.00 92 ALA A O 1
ATOM 702 N N . ALA A 1 93 ? 34.139 -9.699 -67.919 1.00 85.06 93 ALA A N 1
ATOM 703 C CA . ALA A 1 93 ? 33.977 -10.955 -67.188 1.00 85.06 93 ALA A CA 1
ATOM 704 C C . ALA A 1 93 ? 35.110 -11.234 -66.179 1.00 85.06 93 ALA A C 1
ATOM 706 O O . ALA A 1 93 ? 34.868 -11.920 -65.185 1.00 85.06 93 ALA A O 1
ATOM 707 N N . ALA A 1 94 ? 36.325 -10.723 -66.419 1.00 87.88 94 ALA A N 1
ATOM 708 C CA . ALA A 1 94 ? 37.423 -10.781 -65.456 1.00 87.88 94 ALA A CA 1
ATOM 709 C C . ALA A 1 94 ? 37.135 -9.874 -64.251 1.00 87.88 94 ALA A C 1
ATOM 711 O O . ALA A 1 94 ? 37.046 -10.386 -63.141 1.00 87.88 94 ALA A O 1
ATOM 712 N N . VAL A 1 95 ? 36.835 -8.586 -64.473 1.00 88.56 95 VAL A N 1
ATOM 713 C CA . VAL A 1 95 ? 36.500 -7.636 -63.391 1.00 88.56 95 VAL A CA 1
ATOM 714 C C . VAL A 1 95 ? 35.353 -8.163 -62.516 1.00 88.56 95 VAL A C 1
ATOM 716 O O . VAL A 1 95 ? 35.469 -8.171 -61.295 1.00 88.56 95 VAL A O 1
ATOM 719 N N . HIS A 1 96 ? 34.268 -8.679 -63.106 1.00 87.81 96 HIS A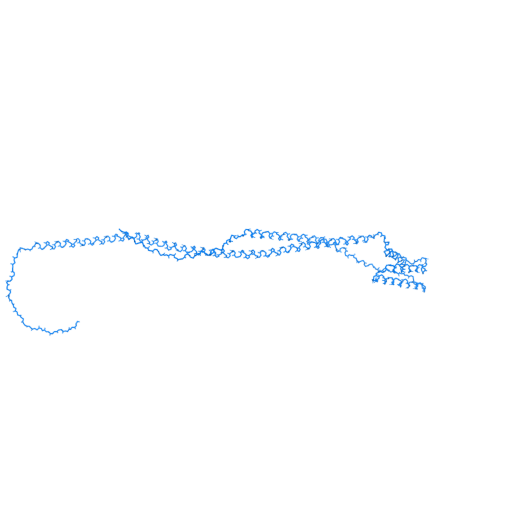 N 1
ATOM 720 C CA . HIS A 1 96 ? 33.163 -9.253 -62.324 1.00 87.81 96 HIS A CA 1
ATOM 721 C C . HIS A 1 96 ? 33.566 -10.480 -61.489 1.00 87.81 96 HIS A C 1
ATOM 723 O O . HIS A 1 96 ? 33.042 -10.660 -60.389 1.00 87.81 96 HIS A O 1
ATOM 729 N N . ARG A 1 97 ? 34.478 -11.327 -61.985 1.00 88.94 97 ARG A N 1
ATOM 730 C CA . ARG A 1 97 ? 34.995 -12.476 -61.226 1.00 88.94 97 ARG A CA 1
ATOM 731 C C . ARG A 1 97 ? 35.888 -12.016 -60.082 1.00 88.94 97 ARG A C 1
ATOM 733 O O . ARG A 1 97 ? 35.691 -12.450 -58.956 1.00 88.94 97 ARG A O 1
ATOM 740 N N . ASP A 1 98 ? 36.812 -11.113 -60.371 1.00 91.75 98 ASP A N 1
ATOM 741 C CA . ASP A 1 98 ? 37.767 -10.571 -59.413 1.00 91.75 98 ASP A CA 1
ATOM 742 C C . ASP A 1 98 ? 37.041 -9.846 -58.257 1.00 91.75 98 ASP A C 1
ATOM 744 O O . ASP A 1 98 ? 37.350 -10.065 -57.086 1.00 91.75 98 ASP A O 1
ATOM 748 N N . VAL A 1 99 ? 35.992 -9.067 -58.563 1.00 87.56 99 VAL A N 1
ATOM 749 C CA . VAL A 1 99 ? 35.096 -8.454 -57.560 1.00 87.56 99 VAL A CA 1
ATOM 750 C C . VAL A 1 99 ? 34.355 -9.512 -56.737 1.00 87.56 99 VAL A C 1
ATOM 752 O O . VAL A 1 99 ? 34.249 -9.375 -55.518 1.00 87.56 99 VAL A O 1
ATOM 755 N N . TYR A 1 100 ? 33.847 -10.577 -57.364 1.00 84.88 100 TYR A N 1
ATOM 756 C CA . TYR A 1 100 ? 33.173 -11.668 -56.653 1.00 84.88 100 TYR A CA 1
ATOM 757 C C . TYR A 1 100 ? 34.125 -12.419 -55.707 1.00 84.88 100 TYR A C 1
ATOM 759 O O . TYR A 1 100 ? 33.763 -12.715 -54.565 1.00 84.88 100 TYR A O 1
ATOM 767 N N . ASP A 1 101 ? 35.354 -12.687 -56.147 1.00 87.31 101 ASP A N 1
ATOM 768 C CA . ASP A 1 101 ? 36.366 -13.349 -55.331 1.00 87.31 101 ASP A CA 1
ATOM 769 C C . ASP A 1 101 ? 36.834 -12.442 -54.175 1.00 87.31 101 ASP A C 1
ATOM 771 O O . ASP A 1 101 ? 36.913 -12.919 -53.041 1.00 87.31 101 ASP A O 1
ATOM 775 N N . LEU A 1 102 ? 36.991 -11.124 -54.378 1.00 87.38 102 LEU A N 1
ATOM 776 C CA . LEU A 1 102 ? 37.186 -10.168 -53.273 1.00 87.38 102 LEU A CA 1
ATOM 777 C C . LEU A 1 102 ? 36.023 -10.175 -52.275 1.00 87.38 102 LEU A C 1
ATOM 779 O O . LEU A 1 102 ? 36.252 -10.261 -51.069 1.00 87.38 102 LEU A O 1
ATOM 783 N N . GLN A 1 103 ? 34.773 -10.128 -52.747 1.00 80.19 103 GLN A N 1
ATOM 784 C CA . GLN A 1 103 ? 33.595 -10.202 -51.874 1.00 80.19 103 GLN A CA 1
ATOM 785 C C . GLN A 1 103 ? 33.556 -11.504 -51.065 1.00 80.19 103 GLN A C 1
ATOM 787 O O . GLN A 1 103 ? 33.019 -11.522 -49.958 1.00 80.19 103 GLN A O 1
ATOM 792 N N . LYS A 1 104 ? 34.111 -12.596 -51.599 1.00 83.25 104 LYS A N 1
ATOM 793 C CA . LYS A 1 104 ? 34.254 -13.870 -50.892 1.00 83.25 104 LYS A CA 1
ATOM 794 C C . LYS A 1 104 ? 35.380 -13.838 -49.853 1.00 83.25 104 LYS A C 1
ATOM 796 O O . LYS A 1 104 ? 35.233 -14.491 -48.823 1.00 83.25 104 LYS A O 1
ATOM 801 N N . LEU A 1 105 ? 36.477 -13.114 -50.089 1.00 80.00 105 LEU A N 1
ATOM 802 C CA . LEU A 1 105 ? 37.532 -12.905 -49.086 1.00 80.00 105 LEU A CA 1
ATOM 803 C C . LEU A 1 105 ? 37.048 -12.001 -47.941 1.00 80.00 105 LEU A C 1
ATOM 805 O O . LEU A 1 105 ? 37.221 -12.350 -46.779 1.00 80.00 105 LEU A O 1
ATOM 809 N N . LEU A 1 106 ? 36.353 -10.905 -48.257 1.00 74.81 106 LEU A N 1
ATOM 810 C CA . LEU A 1 106 ? 35.778 -9.965 -47.279 1.00 74.81 106 LEU A CA 1
ATOM 811 C C . LEU A 1 106 ? 34.705 -10.588 -46.364 1.00 74.81 106 LEU A C 1
ATOM 813 O O . LEU A 1 106 ? 34.368 -10.011 -45.336 1.00 74.81 106 LEU A O 1
ATOM 817 N N . LYS A 1 107 ? 34.158 -11.753 -46.734 1.00 77.94 107 LYS A N 1
ATOM 818 C CA . LYS A 1 107 ? 33.162 -12.517 -45.959 1.00 77.94 107 LYS A CA 1
ATOM 819 C C . LYS A 1 107 ? 33.760 -13.705 -45.191 1.00 77.94 107 LYS A C 1
ATOM 821 O O . LYS A 1 107 ? 33.002 -14.502 -44.642 1.00 77.94 107 LYS A O 1
ATOM 826 N N . GLN A 1 108 ? 35.083 -13.879 -45.193 1.00 73.19 108 GLN A N 1
ATOM 827 C CA . GLN A 1 108 ? 35.750 -14.932 -44.422 1.00 73.19 108 GLN A CA 1
ATOM 828 C C . GLN A 1 108 ? 36.121 -14.436 -43.024 1.00 73.19 108 GLN A C 1
ATOM 830 O O . GLN A 1 108 ? 36.685 -13.357 -42.865 1.00 73.19 108 GLN A O 1
ATOM 835 N N . GLU A 1 109 ? 35.843 -15.267 -42.021 1.00 61.00 109 GLU A N 1
ATOM 836 C CA . GLU A 1 109 ? 36.309 -15.079 -40.649 1.00 61.00 109 GLU A CA 1
ATOM 837 C C . GLU A 1 109 ? 37.374 -16.143 -40.313 1.00 61.00 109 GLU A C 1
ATOM 839 O O . GLU A 1 109 ? 37.137 -17.330 -40.561 1.00 61.00 109 GLU A O 1
ATOM 844 N N . PRO A 1 110 ? 38.529 -15.765 -39.728 1.00 69.19 110 PRO A N 1
ATOM 845 C CA . PRO A 1 110 ? 38.977 -14.396 -39.463 1.00 69.19 110 PRO A CA 1
ATOM 846 C C . PRO A 1 110 ? 39.377 -13.649 -40.749 1.00 69.19 110 PRO A C 1
ATOM 848 O O . PRO A 1 110 ? 39.851 -14.253 -41.709 1.00 69.19 110 PRO A O 1
ATOM 851 N N . LEU A 1 111 ? 39.222 -12.324 -40.734 1.00 72.75 111 LEU A N 1
ATOM 852 C CA . LEU A 1 111 ? 39.584 -11.452 -41.851 1.00 72.75 111 LEU A CA 1
ATOM 853 C C . LEU A 1 111 ? 41.116 -11.341 -41.979 1.00 72.75 111 LEU A C 1
ATOM 855 O O . LEU A 1 111 ? 41.788 -10.899 -41.047 1.00 72.75 111 LEU A O 1
ATOM 859 N N . ASP A 1 112 ? 41.674 -11.713 -43.134 1.00 82.19 112 ASP A N 1
ATOM 860 C CA . ASP A 1 112 ? 43.098 -11.517 -43.444 1.00 82.19 112 ASP A CA 1
ATOM 861 C C . ASP A 1 112 ? 43.289 -10.223 -44.247 1.00 82.19 112 ASP A C 1
ATOM 863 O O . ASP A 1 112 ? 43.303 -10.217 -45.482 1.00 82.19 112 ASP A O 1
ATOM 867 N N . ASN A 1 113 ? 43.440 -9.109 -43.525 1.00 81.69 113 ASN A N 1
ATOM 868 C CA . ASN A 1 113 ? 43.655 -7.784 -44.113 1.00 81.69 113 ASN A CA 1
ATOM 869 C C . ASN A 1 113 ? 44.820 -7.766 -45.113 1.00 81.69 113 ASN A C 1
ATOM 871 O O . ASN A 1 113 ? 44.744 -7.068 -46.122 1.00 81.69 113 ASN A O 1
ATOM 875 N N . ARG A 1 114 ? 45.893 -8.529 -44.855 1.00 84.44 114 ARG A N 1
ATOM 876 C CA . ARG A 1 114 ? 47.088 -8.533 -45.704 1.00 84.44 114 ARG A CA 1
ATOM 877 C C . ARG A 1 114 ? 46.812 -9.247 -47.023 1.00 84.44 114 ARG A C 1
ATOM 879 O O . ARG A 1 114 ? 47.118 -8.694 -48.073 1.00 84.44 114 ARG A O 1
ATOM 886 N N . MET A 1 115 ? 46.191 -10.426 -46.977 1.00 86.75 115 MET A N 1
ATOM 887 C CA . MET A 1 115 ? 45.784 -11.149 -48.185 1.00 86.75 115 MET A CA 1
ATOM 888 C C . MET A 1 115 ? 44.788 -10.336 -49.026 1.00 86.75 115 MET A C 1
ATOM 890 O O . MET A 1 115 ? 44.866 -10.363 -50.253 1.00 86.75 115 MET A O 1
ATOM 894 N N . ILE A 1 116 ? 43.873 -9.598 -48.390 1.00 85.62 116 ILE A N 1
ATOM 895 C CA . ILE A 1 116 ? 42.885 -8.770 -49.096 1.00 85.62 116 ILE A CA 1
ATOM 896 C C . ILE A 1 116 ? 43.553 -7.556 -49.758 1.00 85.62 116 ILE A C 1
ATOM 898 O O . ILE A 1 116 ? 43.289 -7.300 -50.930 1.00 85.62 116 ILE A O 1
ATOM 902 N N . VAL A 1 117 ? 44.459 -6.853 -49.068 1.00 86.81 117 VAL A N 1
ATOM 903 C CA . VAL A 1 117 ? 45.241 -5.748 -49.658 1.00 86.81 117 VAL A CA 1
ATOM 904 C C . VAL A 1 117 ? 46.105 -6.235 -50.828 1.00 86.81 117 VAL A C 1
ATOM 906 O O . VAL A 1 117 ? 46.067 -5.630 -51.901 1.00 86.81 117 VAL A O 1
ATOM 909 N N . ASP A 1 118 ? 46.816 -7.358 -50.663 1.00 90.12 118 ASP A N 1
ATOM 910 C CA . ASP A 1 118 ? 47.618 -7.972 -51.731 1.00 90.12 118 ASP A CA 1
ATOM 911 C C . ASP A 1 118 ? 46.729 -8.340 -52.946 1.00 90.12 118 ASP A C 1
ATOM 913 O O . ASP A 1 118 ? 47.097 -8.075 -54.094 1.00 90.12 118 ASP A O 1
ATOM 917 N N . ALA A 1 119 ? 45.526 -8.888 -52.718 1.00 91.19 119 ALA A N 1
ATOM 918 C CA . ALA A 1 119 ? 44.575 -9.231 -53.779 1.00 91.19 119 ALA A CA 1
ATOM 919 C C . ALA A 1 119 ? 44.029 -7.995 -54.519 1.00 91.19 119 ALA A C 1
ATOM 921 O O . ALA A 1 119 ? 44.004 -7.989 -55.751 1.00 91.19 119 ALA A O 1
ATOM 922 N N . ILE A 1 120 ? 43.640 -6.937 -53.794 1.00 91.12 120 ILE A N 1
ATOM 923 C CA . ILE A 1 120 ? 43.174 -5.672 -54.388 1.00 91.12 120 ILE A CA 1
ATOM 924 C C . ILE A 1 120 ? 44.263 -5.068 -55.283 1.00 91.12 120 ILE A C 1
ATOM 926 O O . ILE A 1 120 ? 43.980 -4.642 -56.407 1.00 91.12 120 ILE A O 1
ATOM 930 N N . TRP A 1 121 ? 45.520 -5.072 -54.832 1.00 91.38 121 TRP A N 1
ATOM 931 C CA . TRP A 1 121 ? 46.639 -4.556 -55.620 1.00 91.38 121 TRP A CA 1
ATOM 932 C C . TRP A 1 121 ? 46.846 -5.339 -56.926 1.00 91.38 121 TRP A C 1
ATOM 934 O O . TRP A 1 121 ? 46.997 -4.742 -57.993 1.00 91.38 121 TRP A O 1
ATOM 944 N N . VAL A 1 122 ? 46.796 -6.675 -56.870 1.00 92.31 122 VAL A N 1
ATOM 945 C CA . VAL A 1 122 ? 46.973 -7.537 -58.052 1.00 92.31 122 VAL A CA 1
ATOM 946 C C . VAL A 1 122 ? 45.867 -7.321 -59.090 1.00 92.31 122 VAL A C 1
ATOM 948 O O . VAL A 1 122 ? 46.174 -7.142 -60.272 1.00 92.31 122 VAL A O 1
ATOM 951 N N . ILE A 1 123 ? 44.593 -7.304 -58.681 1.00 92.62 123 ILE A N 1
ATOM 952 C CA . ILE A 1 123 ? 43.486 -7.163 -59.642 1.00 92.62 123 ILE A CA 1
ATOM 953 C C . ILE A 1 123 ? 43.432 -5.750 -60.230 1.00 92.62 123 ILE A C 1
ATOM 955 O O . ILE A 1 123 ? 43.293 -5.604 -61.441 1.00 92.62 123 ILE A O 1
ATOM 959 N N . THR A 1 124 ? 43.629 -4.702 -59.419 1.00 91.00 124 THR A N 1
ATOM 960 C CA . THR A 1 124 ? 43.568 -3.314 -59.909 1.00 91.00 124 THR A CA 1
ATOM 961 C C . THR A 1 124 ? 44.719 -3.004 -60.863 1.00 91.00 124 THR A C 1
ATOM 963 O O . THR A 1 124 ? 44.517 -2.274 -61.834 1.00 91.00 124 THR A O 1
ATOM 966 N N . LEU A 1 125 ? 45.899 -3.604 -60.664 1.00 89.94 125 LEU A N 1
ATOM 967 C CA . LEU A 1 125 ? 46.998 -3.545 -61.629 1.00 89.94 125 LEU A CA 1
ATOM 968 C C . LEU A 1 125 ? 46.632 -4.257 -62.942 1.00 89.94 125 LEU A C 1
ATOM 970 O O . LEU A 1 125 ? 46.784 -3.672 -64.013 1.00 89.94 125 LEU A O 1
ATOM 974 N N . SER A 1 126 ? 46.069 -5.469 -62.873 1.00 89.38 126 SER A N 1
ATOM 975 C CA . SER A 1 126 ? 45.622 -6.203 -64.067 1.00 89.38 126 SER A CA 1
ATOM 976 C C . SER A 1 126 ? 44.526 -5.456 -64.840 1.00 89.38 126 SER A C 1
ATOM 978 O O . SER A 1 126 ? 44.537 -5.419 -66.071 1.00 89.38 126 SER A O 1
ATOM 980 N N . TRP A 1 127 ? 43.596 -4.790 -64.151 1.00 92.62 127 TRP A N 1
ATOM 981 C CA . TRP A 1 127 ? 42.579 -3.957 -64.795 1.00 92.62 127 TRP A CA 1
ATOM 982 C C . TRP A 1 127 ? 43.181 -2.701 -65.444 1.00 92.62 127 TRP A C 1
ATOM 984 O O . TRP A 1 127 ? 42.731 -2.318 -66.523 1.00 92.62 127 TRP A O 1
ATOM 994 N N . LYS A 1 128 ? 44.221 -2.091 -64.845 1.00 88.81 128 LYS A N 1
ATOM 995 C CA . LYS A 1 128 ? 44.972 -0.959 -65.434 1.00 88.81 128 LYS A CA 1
ATOM 996 C C . LYS A 1 128 ? 45.668 -1.346 -66.753 1.00 88.81 128 LYS A C 1
ATOM 998 O O . LYS A 1 128 ? 45.809 -0.473 -67.608 1.00 88.81 128 LYS A O 1
ATOM 1003 N N . GLU A 1 129 ? 46.049 -2.617 -66.931 1.00 86.81 129 GLU A N 1
ATOM 1004 C CA . GLU A 1 129 ? 46.604 -3.170 -68.183 1.00 86.81 129 GLU A CA 1
ATOM 1005 C C . GLU A 1 129 ? 45.520 -3.532 -69.215 1.00 86.81 129 GLU A C 1
ATOM 1007 O O . GLU A 1 129 ? 45.664 -3.226 -70.399 1.00 86.81 129 GLU A O 1
ATOM 1012 N N . HIS A 1 130 ? 44.423 -4.162 -68.781 1.00 83.81 130 HIS A N 1
ATOM 1013 C CA . HIS A 1 130 ? 43.315 -4.568 -69.658 1.00 83.81 130 HIS A CA 1
ATOM 1014 C C . HIS A 1 130 ? 42.473 -3.391 -70.178 1.00 83.81 130 HIS A C 1
ATOM 1016 O O . HIS A 1 130 ? 41.950 -3.450 -71.292 1.00 83.81 130 HIS A O 1
ATOM 1022 N N . TYR A 1 131 ? 42.356 -2.317 -69.393 1.00 84.44 131 TYR A N 1
ATOM 1023 C CA . TYR A 1 131 ? 41.692 -1.073 -69.772 1.00 84.44 131 TYR A CA 1
ATOM 1024 C C . TYR A 1 131 ? 42.721 0.063 -69.843 1.00 84.44 131 TYR A C 1
ATOM 1026 O O . TYR A 1 131 ? 42.990 0.764 -68.862 1.00 84.44 131 TYR A O 1
ATOM 1034 N N . VAL A 1 132 ? 43.291 0.237 -71.038 1.00 80.75 132 VAL A N 1
ATOM 1035 C CA . VAL A 1 132 ? 44.099 1.409 -71.408 1.00 80.75 132 VAL A CA 1
ATOM 1036 C C . VAL A 1 132 ? 43.209 2.659 -71.409 1.00 80.75 132 VAL A C 1
ATOM 1038 O O . VAL A 1 132 ? 42.008 2.576 -71.654 1.00 80.75 132 VAL A O 1
ATOM 1041 N N . GLU A 1 133 ? 43.782 3.820 -71.099 1.00 78.88 133 GLU A N 1
ATOM 1042 C CA . GLU A 1 133 ? 43.021 5.066 -70.962 1.00 78.88 133 GLU A CA 1
ATOM 1043 C C . GLU A 1 133 ? 42.444 5.579 -72.299 1.00 78.88 133 GLU A C 1
ATOM 1045 O O . GLU A 1 133 ? 43.119 5.487 -73.329 1.00 78.88 133 GLU A O 1
ATOM 1050 N N . PRO A 1 134 ? 41.229 6.170 -72.296 1.00 79.88 134 PRO A N 1
ATOM 1051 C CA . PRO A 1 134 ? 40.366 6.432 -71.135 1.00 79.88 134 PRO A CA 1
ATOM 1052 C C . PRO A 1 134 ? 39.612 5.183 -70.638 1.00 79.88 134 PRO A C 1
ATOM 1054 O O . PRO A 1 134 ? 39.072 4.409 -71.424 1.00 79.88 134 PRO A O 1
ATOM 1057 N N . ARG A 1 135 ? 39.550 5.007 -69.310 1.00 84.88 135 ARG A N 1
ATOM 1058 C CA . ARG A 1 135 ? 38.849 3.883 -68.661 1.00 84.88 135 ARG A CA 1
ATOM 1059 C C . ARG A 1 135 ? 37.350 4.180 -68.471 1.00 84.88 135 ARG A C 1
ATOM 1061 O O . ARG A 1 135 ? 36.993 5.352 -68.361 1.00 84.88 135 ARG A O 1
ATOM 1068 N N . PRO A 1 136 ? 36.481 3.153 -68.384 1.00 86.50 136 PRO A N 1
ATOM 1069 C CA . PRO A 1 136 ? 35.067 3.326 -68.038 1.00 86.50 136 PRO A CA 1
ATOM 1070 C C . PRO A 1 136 ? 34.883 3.990 -66.668 1.00 86.50 136 PRO A C 1
ATOM 1072 O O . PRO A 1 136 ? 35.596 3.653 -65.724 1.00 86.50 136 PRO A O 1
ATOM 1075 N N . GLU A 1 137 ? 33.901 4.884 -66.543 1.00 84.81 137 GLU A N 1
ATOM 1076 C CA . GLU A 1 137 ? 33.644 5.662 -65.319 1.00 84.81 137 GLU A CA 1
ATOM 1077 C C . GLU A 1 137 ? 33.374 4.766 -64.098 1.00 84.81 137 GLU A C 1
ATOM 1079 O O . GLU A 1 137 ? 34.040 4.909 -63.073 1.00 84.81 137 GLU A O 1
ATOM 1084 N N . ASP A 1 138 ? 32.505 3.760 -64.241 1.00 83.69 138 ASP A N 1
ATOM 1085 C CA . ASP A 1 138 ? 32.196 2.811 -63.162 1.00 83.69 138 ASP A CA 1
ATOM 1086 C C . ASP A 1 138 ? 33.422 1.985 -62.726 1.00 83.69 138 ASP A C 1
ATOM 1088 O O . ASP A 1 138 ? 33.535 1.612 -61.559 1.00 83.69 138 ASP A O 1
ATOM 1092 N N . LEU A 1 139 ? 34.370 1.723 -63.640 1.00 88.25 139 LEU A N 1
ATOM 1093 C CA . LEU A 1 139 ? 35.628 1.043 -63.310 1.00 88.25 139 LEU A CA 1
ATOM 1094 C C . LEU A 1 139 ? 36.571 1.972 -62.535 1.00 88.25 139 LEU A C 1
ATOM 1096 O O . LEU A 1 139 ? 37.188 1.536 -61.568 1.00 88.25 139 LEU A O 1
ATOM 1100 N N . VAL A 1 140 ? 36.666 3.246 -62.929 1.00 86.81 140 VAL A N 1
ATOM 1101 C CA . VAL A 1 140 ? 37.459 4.255 -62.204 1.00 86.81 140 VAL A CA 1
ATOM 1102 C C . VAL A 1 140 ? 36.913 4.450 -60.791 1.00 86.81 140 VAL A C 1
ATOM 1104 O O . VAL A 1 140 ? 37.695 4.457 -59.842 1.00 86.81 140 VAL A O 1
ATOM 1107 N N . LYS A 1 141 ? 35.585 4.531 -60.636 1.00 85.62 141 LYS A N 1
ATOM 1108 C CA . LYS A 1 141 ? 34.935 4.622 -59.325 1.00 85.62 141 LYS A CA 1
ATOM 1109 C C . LYS A 1 141 ? 35.234 3.394 -58.460 1.00 85.62 141 LYS A C 1
ATOM 1111 O O . LYS A 1 141 ? 35.767 3.552 -57.370 1.00 85.62 141 LYS A O 1
ATOM 1116 N N . LEU A 1 142 ? 35.000 2.186 -58.983 1.00 86.94 142 LEU A N 1
ATOM 1117 C CA . LEU A 1 142 ? 35.307 0.935 -58.280 1.00 86.94 142 LEU A CA 1
ATOM 1118 C C . LEU A 1 142 ? 36.778 0.861 -57.838 1.00 86.94 142 LEU A C 1
ATOM 1120 O O . LEU A 1 142 ? 37.075 0.377 -56.751 1.00 86.94 142 LEU A O 1
ATOM 1124 N N . MET A 1 143 ? 37.710 1.327 -58.669 1.00 88.31 143 MET A N 1
ATOM 1125 C CA . MET A 1 143 ? 39.130 1.352 -58.317 1.00 88.31 143 MET A CA 1
ATOM 1126 C C . MET A 1 143 ? 39.441 2.367 -57.208 1.00 88.31 143 MET A C 1
ATOM 1128 O O . MET A 1 143 ? 40.269 2.059 -56.358 1.00 88.31 143 MET A O 1
ATOM 1132 N N . SER A 1 144 ? 38.758 3.517 -57.172 1.00 84.50 144 SER A N 1
ATOM 1133 C CA . SER A 1 144 ? 38.850 4.478 -56.061 1.00 84.50 144 SER A CA 1
ATOM 1134 C C . SER A 1 144 ? 38.313 3.882 -54.757 1.00 84.50 144 SER A C 1
ATOM 1136 O O . SER A 1 144 ? 39.016 3.899 -53.751 1.00 84.50 144 SER A O 1
ATOM 1138 N N . ASP A 1 145 ? 37.122 3.273 -54.792 1.00 80.69 145 ASP A N 1
ATOM 1139 C CA . ASP A 1 145 ? 36.494 2.631 -53.626 1.00 80.69 145 ASP A CA 1
ATOM 1140 C C . ASP A 1 145 ? 37.396 1.511 -53.045 1.00 80.69 145 ASP A C 1
ATOM 1142 O O . ASP A 1 145 ? 37.463 1.290 -51.833 1.00 80.69 145 ASP A O 1
ATOM 1146 N N . LEU A 1 146 ? 38.132 0.804 -53.914 1.00 85.62 146 LEU A N 1
ATOM 1147 C CA . LEU A 1 146 ? 39.118 -0.210 -53.529 1.00 85.62 146 LEU A CA 1
ATOM 1148 C C . LEU A 1 146 ? 40.431 0.382 -52.982 1.00 85.62 146 LEU A C 1
ATOM 1150 O O . LEU A 1 146 ? 41.031 -0.223 -52.092 1.00 85.62 146 LEU A O 1
ATOM 1154 N N . GLU A 1 147 ? 40.886 1.536 -53.478 1.00 85.12 147 GLU A N 1
ATOM 1155 C CA . GLU A 1 147 ? 42.054 2.248 -52.938 1.00 85.12 147 GLU A CA 1
ATOM 1156 C C . GLU A 1 147 ? 41.752 2.798 -51.520 1.00 85.12 147 GLU A C 1
ATOM 1158 O O . GLU A 1 147 ? 42.581 2.636 -50.618 1.00 85.12 147 GLU A O 1
ATOM 1163 N N . ASP A 1 148 ? 40.534 3.295 -51.266 1.00 77.31 148 ASP A N 1
ATOM 1164 C CA . ASP A 1 148 ? 40.059 3.679 -49.922 1.00 77.31 148 ASP A CA 1
ATOM 1165 C C . ASP A 1 148 ? 39.988 2.473 -48.962 1.00 77.31 148 ASP A C 1
ATOM 1167 O O . ASP A 1 148 ? 40.468 2.535 -47.822 1.00 77.31 148 ASP A O 1
ATOM 1171 N N . LEU A 1 149 ? 39.467 1.330 -49.432 1.00 79.50 149 LEU A N 1
ATOM 1172 C CA . LEU A 1 149 ? 39.439 0.077 -48.667 1.00 79.50 149 LEU A CA 1
ATOM 1173 C C . LEU A 1 149 ? 40.852 -0.420 -48.307 1.00 79.50 149 LEU A C 1
ATOM 1175 O O . LEU A 1 149 ? 41.068 -0.908 -47.196 1.00 79.50 149 LEU A O 1
ATOM 1179 N N . VAL A 1 150 ? 41.832 -0.273 -49.206 1.00 81.25 150 VAL A N 1
ATOM 1180 C CA . VAL A 1 150 ? 43.243 -0.580 -48.910 1.00 81.25 150 VAL A CA 1
ATOM 1181 C C . VAL A 1 150 ? 43.795 0.349 -47.829 1.00 81.25 150 VAL A C 1
ATOM 1183 O O . VAL A 1 150 ? 44.497 -0.130 -46.933 1.00 81.25 150 VAL A O 1
ATOM 1186 N N . GLY A 1 151 ? 43.456 1.642 -47.859 1.00 76.19 151 GLY A N 1
ATOM 1187 C CA . GLY A 1 151 ? 43.813 2.601 -46.808 1.00 76.19 151 GLY A CA 1
ATOM 1188 C C . GLY A 1 151 ? 43.305 2.169 -45.429 1.00 76.19 151 GLY A C 1
ATOM 1189 O O . GLY A 1 151 ? 44.089 2.090 -44.478 1.00 76.19 151 GLY A O 1
ATOM 1190 N N . PHE A 1 152 ? 42.025 1.790 -45.349 1.00 73.00 152 PHE A N 1
ATOM 1191 C CA . PHE A 1 152 ? 41.388 1.262 -44.139 1.00 73.00 152 PHE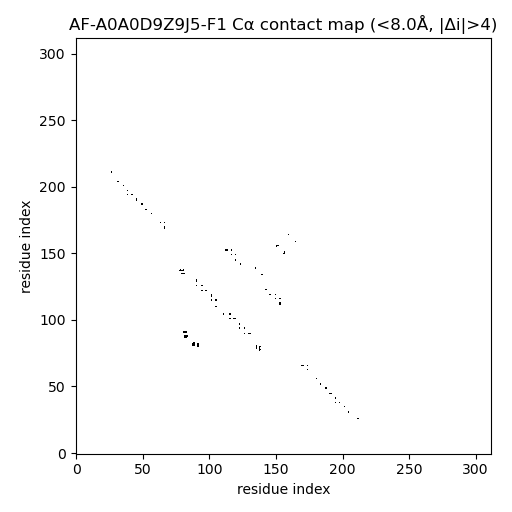 A CA 1
ATOM 1192 C C . PHE A 1 152 ? 42.057 -0.029 -43.634 1.00 73.00 152 PHE A C 1
ATOM 1194 O O . PHE A 1 152 ? 42.516 -0.088 -42.492 1.00 73.00 152 PHE A O 1
ATOM 1201 N N . LEU A 1 153 ? 42.180 -1.054 -44.486 1.00 76.56 153 LEU A N 1
ATOM 1202 C CA . LEU A 1 153 ? 42.732 -2.364 -44.103 1.00 76.56 153 LEU A CA 1
ATOM 1203 C C . LEU A 1 153 ? 44.213 -2.311 -43.699 1.00 76.56 153 LEU A C 1
ATOM 1205 O O . LEU A 1 153 ? 44.653 -3.134 -42.891 1.00 76.56 153 LEU A O 1
ATOM 1209 N N . SER A 1 154 ? 44.963 -1.340 -44.231 1.00 77.69 154 SER A N 1
ATOM 1210 C CA . SER A 1 154 ? 46.377 -1.099 -43.907 1.00 77.69 154 SER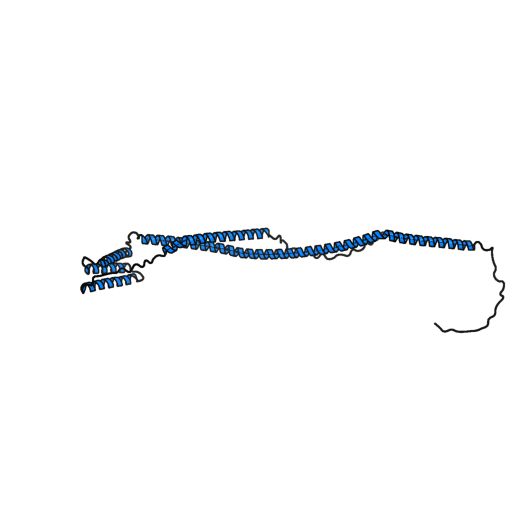 A CA 1
ATOM 1211 C C . SER A 1 154 ? 46.587 -0.291 -42.619 1.00 77.69 154 SER A C 1
ATOM 1213 O O . SER A 1 154 ? 47.732 -0.050 -42.241 1.00 77.69 154 SER A O 1
ATOM 1215 N N . GLY A 1 155 ? 45.517 0.161 -41.953 1.00 65.38 155 GLY A N 1
ATOM 1216 C CA . GLY A 1 155 ? 45.599 1.020 -40.766 1.00 65.38 155 GLY A CA 1
ATOM 1217 C C . GLY A 1 155 ? 46.002 2.473 -41.059 1.00 65.38 155 GLY A C 1
ATOM 1218 O O . GLY A 1 155 ? 46.239 3.237 -40.128 1.00 65.38 155 GLY A O 1
ATOM 1219 N N . ASN A 1 156 ? 46.047 2.868 -42.336 1.00 55.38 156 ASN A N 1
ATOM 1220 C CA . ASN A 1 156 ? 46.290 4.240 -42.789 1.00 55.38 156 ASN A CA 1
ATOM 1221 C C . ASN A 1 156 ? 44.959 4.970 -43.024 1.00 55.38 156 ASN A C 1
ATOM 1223 O O . ASN A 1 156 ? 44.776 5.645 -44.039 1.00 55.38 156 ASN A O 1
ATOM 1227 N N . SER A 1 157 ? 44.014 4.835 -42.094 1.00 51.28 157 SER A N 1
ATOM 1228 C CA . SER A 1 157 ? 42.809 5.657 -42.107 1.00 51.28 157 SER A CA 1
ATOM 1229 C C . SER A 1 157 ? 43.211 7.132 -42.018 1.00 51.28 157 SER A C 1
ATOM 1231 O O . SER A 1 157 ? 43.951 7.525 -41.109 1.00 51.28 157 SER A O 1
ATOM 1233 N N . GLY A 1 158 ? 42.676 7.967 -42.912 1.00 58.78 158 GLY A N 1
ATOM 1234 C CA . GLY A 1 158 ? 42.577 9.400 -42.637 1.00 58.78 158 GLY A CA 1
ATOM 1235 C C . GLY A 1 158 ? 41.789 9.657 -41.340 1.00 58.78 158 GLY A C 1
ATOM 1236 O O . GLY A 1 158 ? 41.279 8.713 -40.729 1.00 58.78 158 GLY A O 1
ATOM 1237 N N . PRO A 1 159 ? 41.672 10.918 -40.882 1.00 52.84 159 PRO A N 1
ATOM 1238 C CA . PRO A 1 159 ? 40.775 11.228 -39.771 1.00 52.84 159 PRO A CA 1
ATOM 1239 C C . PRO A 1 159 ? 39.376 10.645 -40.056 1.00 52.84 159 PRO A C 1
ATOM 1241 O O . PRO A 1 159 ? 38.923 10.756 -41.199 1.00 52.84 159 PRO A O 1
ATOM 1244 N N . PRO A 1 160 ? 38.722 10.011 -39.060 1.00 53.69 160 PRO A N 1
ATOM 1245 C CA . PRO A 1 160 ? 37.463 9.293 -39.258 1.00 53.69 160 PRO A CA 1
ATOM 1246 C C . PRO A 1 160 ? 36.421 10.186 -39.928 1.00 53.69 160 PRO A C 1
ATOM 1248 O O . PRO A 1 160 ? 36.369 11.395 -39.671 1.00 53.69 160 PRO A O 1
ATOM 1251 N N . SER A 1 161 ? 35.610 9.592 -40.806 1.00 55.28 161 SER A N 1
ATOM 1252 C CA . SER A 1 161 ? 34.637 10.350 -41.593 1.00 55.28 161 SER A CA 1
ATOM 1253 C C . SER A 1 161 ? 33.594 11.022 -40.694 1.00 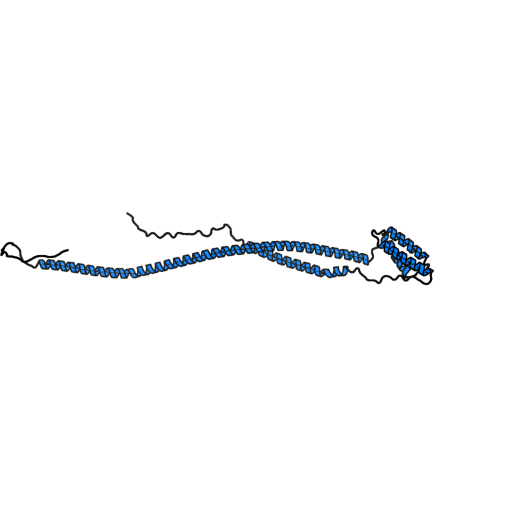55.28 161 SER A C 1
ATOM 1255 O O . SER A 1 161 ? 33.414 10.667 -39.525 1.00 55.28 161 SER A O 1
ATOM 1257 N N . PHE A 1 162 ? 32.876 12.006 -41.240 1.00 44.72 162 PHE A N 1
ATOM 1258 C CA . PHE A 1 162 ? 31.822 12.686 -40.492 1.00 44.72 162 PHE A CA 1
ATOM 1259 C C . PHE A 1 162 ? 30.727 11.705 -40.030 1.00 44.72 162 PHE A C 1
ATOM 1261 O O . PHE A 1 162 ? 30.319 11.770 -38.871 1.00 44.72 162 PHE A O 1
ATOM 1268 N N . GLU A 1 163 ? 30.321 10.746 -40.871 1.00 52.12 163 GLU A N 1
ATOM 1269 C CA . GLU A 1 163 ? 29.436 9.639 -40.481 1.00 52.12 163 GLU A CA 1
ATOM 1270 C C . GLU A 1 163 ? 30.013 8.783 -39.343 1.00 52.12 163 GLU A C 1
ATOM 1272 O O . GLU A 1 163 ? 29.281 8.395 -38.434 1.00 52.12 163 GLU A O 1
ATOM 1277 N N . GLU A 1 164 ? 31.310 8.475 -39.359 1.00 54.97 164 GLU A N 1
ATOM 1278 C CA . GLU A 1 164 ? 31.941 7.598 -38.365 1.00 54.97 164 GLU A CA 1
ATOM 1279 C C . GLU A 1 164 ? 32.073 8.285 -36.992 1.00 54.97 164 GLU A C 1
ATOM 1281 O O . GLU A 1 164 ? 31.790 7.683 -35.950 1.00 54.97 164 GLU A O 1
ATOM 1286 N N . LEU A 1 165 ? 32.383 9.586 -36.985 1.00 56.03 165 LEU A N 1
ATOM 1287 C CA . LEU A 1 165 ? 32.322 10.439 -35.793 1.00 56.03 165 LEU A CA 1
ATOM 1288 C C . LEU A 1 165 ? 30.885 10.613 -35.274 1.00 56.03 165 LEU A C 1
ATOM 1290 O O . LEU A 1 165 ? 30.658 10.570 -34.065 1.00 56.03 165 LEU A O 1
ATOM 1294 N N . MET A 1 166 ? 29.904 10.760 -36.168 1.00 56.50 166 MET A N 1
ATOM 1295 C CA . MET A 1 166 ? 28.483 10.804 -35.809 1.00 56.50 166 MET A CA 1
ATOM 1296 C C . MET A 1 166 ? 28.019 9.497 -35.158 1.00 56.50 166 MET A C 1
ATOM 1298 O O . MET A 1 166 ? 27.379 9.540 -34.109 1.00 56.50 166 MET A O 1
ATOM 1302 N N . VAL A 1 167 ? 28.354 8.333 -35.726 1.00 61.41 167 VAL A N 1
ATOM 1303 C CA . VAL A 1 167 ? 27.941 7.045 -35.144 1.00 61.41 167 VAL A CA 1
ATOM 1304 C C . VAL A 1 167 ? 28.641 6.787 -33.814 1.00 61.41 167 VAL A C 1
ATOM 1306 O O . VAL A 1 167 ? 27.966 6.430 -32.859 1.00 61.41 167 VAL A O 1
ATOM 1309 N N . THR A 1 168 ? 29.949 7.027 -33.695 1.00 63.81 168 THR A N 1
ATOM 1310 C CA . THR A 1 168 ? 30.652 6.830 -32.411 1.00 63.81 168 THR A CA 1
ATOM 1311 C C . THR A 1 168 ? 30.158 7.783 -31.315 1.00 63.81 168 THR A C 1
ATOM 1313 O O . THR A 1 168 ? 29.991 7.364 -30.168 1.00 63.81 168 THR A O 1
ATOM 1316 N N . SER A 1 169 ? 29.834 9.036 -31.661 1.00 65.69 169 SER A N 1
ATOM 1317 C CA . SER A 1 169 ? 29.140 9.966 -30.761 1.00 65.69 169 SER A CA 1
ATOM 1318 C C . SER A 1 169 ? 27.779 9.408 -30.331 1.00 65.69 169 SER A C 1
ATOM 1320 O O . SER A 1 169 ? 27.478 9.370 -29.136 1.00 65.69 169 SER A O 1
ATOM 1322 N N . ASN A 1 170 ? 26.980 8.921 -31.282 1.00 64.19 170 ASN A N 1
ATOM 1323 C CA . ASN A 1 170 ? 25.654 8.373 -31.012 1.00 64.19 170 ASN A CA 1
ATOM 1324 C C . ASN A 1 170 ? 25.717 7.106 -30.140 1.00 64.19 170 ASN A C 1
ATOM 1326 O O . ASN A 1 170 ? 25.046 7.050 -29.114 1.00 64.19 170 ASN A O 1
ATOM 1330 N N . ASP A 1 171 ? 26.566 6.130 -30.461 1.00 65.00 171 ASP A N 1
ATOM 1331 C CA . ASP A 1 171 ? 26.744 4.914 -29.655 1.00 65.00 171 ASP A CA 1
ATOM 1332 C C . ASP A 1 171 ? 27.139 5.252 -28.205 1.00 65.00 171 ASP A C 1
ATOM 1334 O O . ASP A 1 171 ? 26.686 4.596 -27.260 1.00 65.00 171 ASP A O 1
ATOM 1338 N N . SER A 1 172 ? 27.915 6.325 -27.999 1.00 70.62 172 SER A N 1
ATOM 1339 C CA . SER A 1 172 ? 28.266 6.811 -26.660 1.00 70.62 172 SER A CA 1
ATOM 1340 C C . SER A 1 172 ? 27.081 7.446 -25.905 1.00 70.62 172 SER A C 1
ATOM 1342 O O . SER A 1 172 ? 26.889 7.134 -24.727 1.00 70.62 172 SER A O 1
ATOM 1344 N N . GLU A 1 173 ? 26.236 8.263 -26.556 1.00 69.19 173 GLU A N 1
ATOM 1345 C CA . GLU A 1 173 ? 25.024 8.834 -25.934 1.00 69.19 173 GLU A CA 1
ATOM 1346 C C . GLU A 1 173 ? 23.979 7.737 -25.659 1.00 69.19 173 GLU A C 1
ATOM 1348 O O . GLU A 1 173 ? 23.388 7.712 -24.578 1.00 69.19 173 GLU A O 1
ATOM 1353 N N . ALA A 1 174 ? 23.810 6.770 -26.566 1.00 66.31 174 ALA A N 1
ATOM 1354 C CA . ALA A 1 174 ? 22.924 5.623 -26.375 1.00 66.31 174 ALA A CA 1
ATOM 1355 C C . ALA A 1 174 ? 23.375 4.742 -25.195 1.00 66.31 174 ALA A C 1
ATOM 1357 O O . ALA A 1 174 ? 22.561 4.392 -24.338 1.00 66.31 174 ALA A O 1
ATOM 1358 N N . THR A 1 175 ? 24.677 4.452 -25.093 1.00 73.62 175 THR A N 1
ATOM 1359 C CA . THR A 1 175 ? 25.258 3.707 -23.961 1.00 73.62 175 THR A CA 1
ATOM 1360 C C . THR A 1 175 ? 25.069 4.456 -22.638 1.00 73.62 175 THR A C 1
ATOM 1362 O O . THR A 1 175 ? 24.688 3.853 -21.634 1.00 73.62 175 THR A O 1
ATOM 1365 N N . PHE A 1 176 ? 25.276 5.777 -22.626 1.00 77.69 176 PHE A N 1
ATOM 1366 C CA . PHE A 1 176 ? 25.049 6.615 -21.445 1.00 77.69 176 PHE A CA 1
ATOM 1367 C C . PHE A 1 176 ? 23.575 6.622 -21.002 1.00 77.69 176 PHE A C 1
ATOM 1369 O O . PHE A 1 176 ? 23.286 6.501 -19.809 1.00 77.69 176 PHE A O 1
ATOM 1376 N N . LEU A 1 177 ? 22.635 6.729 -21.948 1.00 71.38 177 LEU A N 1
ATOM 1377 C CA . LEU A 1 177 ? 21.198 6.667 -21.665 1.00 71.38 177 LEU A CA 1
ATOM 1378 C C . LEU A 1 177 ? 20.790 5.297 -21.105 1.00 71.38 177 LEU A C 1
ATOM 1380 O O . LEU A 1 177 ? 20.080 5.249 -20.101 1.00 71.38 177 LEU A O 1
ATOM 1384 N N . LEU A 1 178 ? 21.293 4.199 -21.679 1.00 74.75 178 LEU A N 1
ATOM 1385 C CA . LEU A 1 178 ? 21.059 2.842 -21.172 1.00 74.75 178 LEU A CA 1
ATOM 1386 C C . LEU A 1 178 ? 21.577 2.668 -19.736 1.00 74.75 178 LEU A C 1
ATOM 1388 O O . LEU A 1 178 ? 20.809 2.262 -18.867 1.00 74.75 178 LEU A O 1
ATOM 1392 N N . GLN A 1 179 ? 22.821 3.063 -19.444 1.00 81.31 179 GLN A N 1
ATOM 1393 C CA . GLN A 1 179 ? 23.376 2.998 -18.083 1.00 81.31 179 GLN A CA 1
ATOM 1394 C C . GLN A 1 179 ? 22.575 3.842 -17.079 1.00 81.31 179 GLN A C 1
ATOM 1396 O O . GLN A 1 179 ? 22.352 3.427 -15.937 1.00 81.31 179 GLN A O 1
ATOM 1401 N N . ARG A 1 180 ? 22.102 5.026 -17.494 1.00 78.44 180 ARG A N 1
ATOM 1402 C CA . ARG A 1 180 ? 21.224 5.865 -16.668 1.00 78.44 180 ARG A CA 1
ATOM 1403 C C . ARG A 1 180 ? 19.901 5.157 -16.366 1.00 78.44 180 ARG A C 1
ATOM 1405 O O . ARG A 1 180 ? 19.459 5.185 -15.218 1.00 78.44 180 ARG A O 1
ATOM 1412 N N . TYR A 1 181 ? 19.290 4.519 -17.362 1.00 74.38 181 TYR A N 1
ATOM 1413 C CA . TYR A 1 181 ? 18.047 3.766 -17.196 1.00 74.38 181 TYR A CA 1
ATOM 1414 C C . TYR A 1 181 ? 18.226 2.540 -16.294 1.00 74.38 181 TYR A C 1
ATOM 1416 O O . TYR A 1 181 ? 17.434 2.355 -15.374 1.00 74.38 181 TYR A O 1
ATOM 1424 N N . GLU A 1 182 ? 19.290 1.754 -16.479 1.00 80.62 182 GLU A N 1
ATOM 1425 C CA . GLU A 1 182 ? 19.619 0.617 -15.607 1.00 80.62 182 GLU A CA 1
ATOM 1426 C C . GLU A 1 182 ? 19.770 1.055 -14.144 1.00 80.62 182 GLU A C 1
ATOM 1428 O O . GLU A 1 182 ? 19.177 0.447 -13.250 1.00 80.62 182 GLU A O 1
ATOM 1433 N N . SER A 1 183 ? 20.483 2.159 -13.897 1.00 82.56 183 SER A N 1
ATOM 1434 C CA . SER A 1 183 ? 20.622 2.750 -12.560 1.00 82.56 183 SER A CA 1
ATOM 1435 C C . SER A 1 183 ? 19.266 3.151 -11.956 1.00 82.56 183 SER A C 1
ATOM 1437 O O . SER A 1 183 ? 18.943 2.764 -10.831 1.00 82.56 183 SER A O 1
ATOM 1439 N N . MET A 1 184 ? 18.417 3.841 -12.730 1.00 75.31 184 MET A N 1
ATOM 1440 C CA . MET A 1 184 ? 17.063 4.224 -12.302 1.00 75.31 184 MET A CA 1
ATOM 1441 C C . MET A 1 184 ? 16.194 2.996 -11.976 1.00 75.31 184 MET A C 1
ATOM 1443 O O . MET A 1 184 ? 15.494 2.997 -10.964 1.00 75.31 184 MET A O 1
ATOM 1447 N N . CYS A 1 185 ? 16.276 1.924 -12.772 1.00 75.31 185 CYS A N 1
ATOM 1448 C CA . CYS A 1 185 ? 15.574 0.665 -12.514 1.00 75.31 185 CYS A CA 1
ATOM 1449 C C . CY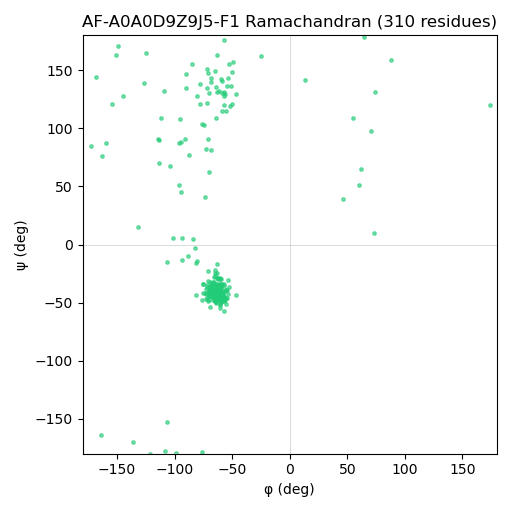S A 1 185 ? 16.074 -0.057 -11.250 1.00 75.31 185 CYS A C 1
ATOM 1451 O O . CYS A 1 185 ? 15.265 -0.642 -10.524 1.00 75.31 185 CYS A O 1
ATOM 1453 N N . ILE A 1 186 ? 17.379 -0.013 -10.959 1.00 83.44 186 ILE A N 1
ATOM 1454 C CA . ILE A 1 186 ? 17.965 -0.582 -9.734 1.00 83.44 186 ILE A CA 1
ATOM 1455 C C . ILE A 1 186 ? 17.468 0.173 -8.495 1.00 83.44 186 ILE A C 1
ATOM 1457 O O . ILE A 1 186 ? 17.057 -0.461 -7.519 1.00 83.44 186 ILE A O 1
ATOM 1461 N N . ASP A 1 187 ? 17.465 1.506 -8.534 1.00 79.69 187 ASP A N 1
ATOM 1462 C CA . ASP A 1 187 ? 16.985 2.336 -7.427 1.00 79.69 187 ASP A CA 1
ATOM 1463 C C . ASP A 1 187 ? 15.477 2.142 -7.194 1.00 79.69 187 ASP A C 1
ATOM 1465 O O . ASP A 1 187 ? 15.067 1.808 -6.081 1.00 79.69 187 ASP A O 1
ATOM 1469 N N . ALA A 1 188 ? 14.665 2.194 -8.256 1.00 76.06 188 ALA A N 1
ATOM 1470 C CA . ALA A 1 188 ? 13.232 1.888 -8.208 1.00 76.06 188 ALA A CA 1
ATOM 1471 C C . ALA A 1 188 ? 12.936 0.502 -7.600 1.00 76.06 188 ALA A C 1
ATOM 1473 O O . ALA A 1 188 ? 12.034 0.348 -6.772 1.00 76.06 188 ALA A O 1
ATOM 1474 N N . SER A 1 189 ? 13.719 -0.515 -7.976 1.00 78.56 189 SER A N 1
ATOM 1475 C CA . SER A 1 189 ? 13.580 -1.882 -7.453 1.00 78.56 189 SER A CA 1
ATOM 1476 C C . SER A 1 189 ? 13.947 -1.986 -5.970 1.00 78.56 189 SER A C 1
ATOM 1478 O O . SER A 1 189 ? 13.330 -2.761 -5.232 1.00 78.56 189 SER A O 1
ATOM 1480 N N . ARG A 1 190 ? 14.935 -1.204 -5.512 1.00 84.94 190 ARG A N 1
ATOM 1481 C CA . ARG A 1 190 ? 15.322 -1.126 -4.097 1.00 84.94 190 ARG A CA 1
ATOM 1482 C C . ARG A 1 190 ? 14.191 -0.535 -3.263 1.00 84.94 190 ARG A C 1
ATOM 1484 O O . ARG A 1 190 ? 13.808 -1.134 -2.259 1.00 84.94 190 ARG A O 1
ATOM 1491 N N . ASP A 1 191 ? 13.623 0.582 -3.702 1.00 79.25 191 ASP A N 1
ATOM 1492 C CA . ASP A 1 191 ? 12.593 1.291 -2.944 1.00 79.25 191 ASP A CA 1
ATOM 1493 C C . ASP A 1 191 ? 11.271 0.502 -2.903 1.00 79.25 191 ASP A C 1
ATOM 1495 O O . ASP A 1 191 ? 10.646 0.383 -1.844 1.00 79.25 191 ASP A O 1
ATOM 1499 N N . LEU A 1 192 ? 10.897 -0.159 -4.008 1.00 78.31 192 LEU A N 1
ATOM 1500 C CA . LEU A 1 192 ? 9.765 -1.097 -4.051 1.00 78.31 192 LEU A CA 1
ATOM 1501 C C . LEU A 1 192 ? 9.902 -2.242 -3.036 1.00 78.31 192 LEU A C 1
ATOM 1503 O O . LEU A 1 192 ? 8.903 -2.663 -2.446 1.00 78.31 192 LEU A O 1
ATOM 1507 N N . LYS A 1 193 ? 11.123 -2.737 -2.791 1.00 85.75 193 LYS A N 1
ATOM 1508 C CA . LYS A 1 193 ? 11.369 -3.773 -1.779 1.00 85.75 193 LYS A CA 1
ATOM 1509 C C . LYS A 1 193 ? 11.120 -3.249 -0.361 1.00 85.75 193 LYS A C 1
ATOM 1511 O O . LYS A 1 193 ? 10.465 -3.935 0.421 1.00 85.75 193 LYS A O 1
ATOM 1516 N N . ILE A 1 194 ? 11.575 -2.034 -0.047 1.00 82.31 194 ILE A N 1
ATOM 1517 C CA . ILE A 1 194 ? 11.328 -1.400 1.261 1.00 82.31 194 ILE A CA 1
ATOM 1518 C C . ILE A 1 194 ? 9.817 -1.189 1.459 1.00 82.31 194 ILE A C 1
ATOM 1520 O O . ILE A 1 194 ? 9.270 -1.537 2.506 1.00 82.31 194 ILE A O 1
ATOM 1524 N N . PHE A 1 195 ? 9.109 -0.722 0.427 1.00 78.81 195 PHE A N 1
ATOM 1525 C CA . PHE A 1 195 ? 7.654 -0.556 0.475 1.00 78.81 195 PHE A CA 1
ATOM 1526 C C . PHE A 1 195 ? 6.895 -1.889 0.652 1.00 78.81 195 PHE A C 1
ATOM 1528 O O . PHE A 1 195 ? 5.880 -1.953 1.352 1.00 78.81 195 PHE A O 1
ATOM 1535 N N . ALA A 1 196 ? 7.401 -2.989 0.083 1.00 81.31 196 ALA A N 1
ATOM 1536 C CA . ALA A 1 196 ? 6.847 -4.325 0.307 1.00 81.31 196 ALA A CA 1
ATOM 1537 C C . ALA A 1 196 ? 7.025 -4.805 1.762 1.00 81.31 196 ALA A C 1
ATOM 1539 O O . ALA A 1 196 ? 6.103 -5.403 2.324 1.00 81.31 196 ALA A O 1
ATOM 1540 N N . GLU A 1 197 ? 8.161 -4.508 2.401 1.00 84.94 197 GLU A N 1
ATOM 1541 C CA . GLU A 1 197 ? 8.365 -4.761 3.835 1.00 84.94 197 GLU A CA 1
ATOM 1542 C C . GLU A 1 197 ? 7.420 -3.911 4.698 1.00 84.94 197 GLU A C 1
ATOM 1544 O O . GLU A 1 197 ? 6.844 -4.409 5.669 1.00 84.94 197 GLU A O 1
ATOM 1549 N N . ASP A 1 198 ? 7.202 -2.649 4.325 1.00 83.06 198 ASP A N 1
ATOM 1550 C CA . ASP A 1 198 ? 6.256 -1.766 5.007 1.00 83.06 198 ASP A CA 1
ATOM 1551 C C . ASP A 1 198 ? 4.817 -2.305 4.930 1.00 83.06 198 ASP A C 1
ATOM 1553 O O . ASP A 1 198 ? 4.130 -2.383 5.952 1.00 83.06 198 ASP A O 1
ATOM 1557 N N . LYS A 1 199 ? 4.376 -2.824 3.778 1.00 81.69 199 LYS A N 1
ATOM 1558 C CA . LYS A 1 199 ? 3.068 -3.494 3.653 1.00 81.69 199 LYS A CA 1
ATOM 1559 C C . LYS A 1 199 ? 2.879 -4.634 4.671 1.00 81.69 199 LYS A C 1
ATOM 1561 O O . LYS A 1 199 ? 1.792 -4.782 5.233 1.00 81.69 199 LYS A O 1
ATOM 1566 N N . VAL A 1 200 ? 3.922 -5.422 4.949 1.00 86.00 200 VAL A N 1
ATOM 1567 C CA . VAL A 1 200 ? 3.877 -6.513 5.948 1.00 86.00 200 VAL A CA 1
ATOM 1568 C C . VAL A 1 200 ? 3.786 -5.966 7.380 1.00 86.00 200 VAL A C 1
ATOM 1570 O O . VAL A 1 200 ? 3.013 -6.488 8.192 1.00 86.00 200 VAL A O 1
ATOM 1573 N N . LYS A 1 201 ? 4.509 -4.882 7.691 1.00 84.25 201 LYS A N 1
ATOM 1574 C CA . LYS A 1 201 ? 4.416 -4.189 8.991 1.00 84.25 201 LYS A CA 1
ATOM 1575 C C . LYS A 1 201 ? 3.003 -3.628 9.213 1.00 84.25 201 LYS A C 1
ATOM 1577 O O . LYS A 1 201 ? 2.417 -3.875 10.263 1.00 84.25 201 LYS A O 1
ATOM 1582 N N . MET A 1 202 ? 2.404 -2.982 8.207 1.00 80.06 202 MET A N 1
ATOM 1583 C CA . MET A 1 202 ? 1.029 -2.448 8.259 1.00 80.06 202 MET A CA 1
ATOM 1584 C C . MET A 1 202 ? -0.014 -3.533 8.566 1.00 80.06 202 MET A C 1
ATOM 1586 O O . MET A 1 202 ? -0.862 -3.345 9.437 1.00 80.06 202 MET A O 1
ATOM 1590 N N . LEU A 1 203 ? 0.081 -4.701 7.920 1.00 84.94 203 LEU A N 1
ATOM 1591 C CA . LEU A 1 203 ? -0.789 -5.850 8.215 1.00 84.94 203 LEU A CA 1
ATOM 1592 C C . LEU A 1 203 ? -0.609 -6.384 9.646 1.00 84.94 203 LEU A C 1
ATOM 1594 O O . LEU A 1 203 ? -1.546 -6.937 10.224 1.00 84.94 203 LEU A O 1
ATOM 1598 N N . THR A 1 204 ? 0.582 -6.228 10.224 1.00 85.88 204 THR A N 1
ATOM 1599 C CA . THR A 1 204 ? 0.873 -6.625 11.608 1.00 85.88 204 THR A CA 1
ATOM 1600 C C . THR A 1 204 ? 0.273 -5.630 12.605 1.00 85.88 204 THR A C 1
ATOM 1602 O O . THR A 1 204 ? -0.358 -6.059 13.570 1.00 85.88 204 THR A O 1
ATOM 1605 N N . PHE A 1 205 ? 0.361 -4.321 12.333 1.00 79.88 205 PHE A N 1
ATOM 1606 C CA . PHE A 1 205 ? -0.330 -3.291 13.120 1.00 79.88 205 PHE A CA 1
ATOM 1607 C C . PHE A 1 205 ? -1.853 -3.445 13.082 1.00 79.88 205 PHE A C 1
ATOM 1609 O O . PHE A 1 205 ? -2.485 -3.350 14.129 1.00 79.88 205 PHE A O 1
ATOM 1616 N N . GLY A 1 206 ? -2.443 -3.770 11.923 1.00 79.56 206 GLY A N 1
ATOM 1617 C CA . GLY A 1 206 ? -3.879 -4.063 11.817 1.00 79.56 206 GLY A CA 1
ATOM 1618 C C . GLY A 1 206 ? -4.320 -5.172 12.780 1.00 79.56 206 GLY A C 1
ATOM 1619 O O . GLY A 1 206 ? -5.188 -4.957 13.619 1.00 79.56 206 GLY A O 1
ATOM 1620 N N . LYS A 1 207 ? -3.622 -6.316 12.765 1.00 86.69 207 LYS A N 1
ATOM 1621 C CA . LYS A 1 207 ? -3.884 -7.427 13.701 1.00 86.69 207 LYS A CA 1
ATOM 1622 C C . LYS A 1 207 ? -3.696 -7.037 15.172 1.00 86.69 207 LYS A C 1
ATOM 1624 O O . LYS A 1 207 ? -4.400 -7.563 16.032 1.00 86.69 207 LYS A O 1
ATOM 1629 N N . HIS A 1 208 ? -2.742 -6.154 15.478 1.00 84.31 208 HIS A N 1
ATOM 1630 C CA . HIS A 1 208 ? -2.551 -5.657 16.843 1.00 84.31 208 HIS A CA 1
ATOM 1631 C C . HIS A 1 208 ? -3.720 -4.766 17.288 1.00 84.31 208 HIS A C 1
ATOM 1633 O O . HIS A 1 208 ? -4.243 -4.957 18.386 1.00 84.31 208 HIS A O 1
ATOM 1639 N N . LEU A 1 209 ? -4.172 -3.859 16.417 1.00 80.38 209 LEU A N 1
ATOM 1640 C CA . LEU A 1 209 ? -5.328 -2.992 16.648 1.00 80.38 209 LEU A CA 1
ATOM 1641 C C . LEU A 1 209 ? -6.611 -3.801 16.872 1.00 80.38 209 LEU A C 1
ATOM 1643 O O . LEU A 1 209 ? -7.317 -3.536 17.844 1.00 80.38 209 LEU A O 1
ATOM 1647 N N . ASP A 1 210 ? -6.869 -4.820 16.048 1.00 85.00 210 ASP A N 1
ATOM 1648 C CA . ASP A 1 210 ? -8.019 -5.723 16.204 1.00 85.00 210 ASP A CA 1
ATOM 1649 C C . ASP A 1 210 ? -8.002 -6.430 17.572 1.00 85.00 210 ASP A C 1
ATOM 1651 O O . ASP A 1 210 ? -9.013 -6.480 18.278 1.00 85.00 210 ASP A O 1
ATOM 1655 N N . ALA A 1 211 ? -6.833 -6.929 17.996 1.00 84.94 211 ALA A N 1
ATOM 1656 C CA . ALA A 1 211 ? -6.663 -7.577 19.295 1.00 84.94 211 ALA A CA 1
ATOM 1657 C C . ALA A 1 211 ? -6.864 -6.601 20.472 1.00 84.94 211 ALA A C 1
ATOM 1659 O O . ALA A 1 211 ? -7.534 -6.939 21.450 1.00 84.94 211 ALA A O 1
ATOM 1660 N N . CYS A 1 212 ? -6.335 -5.376 20.374 1.00 78.44 212 CYS A N 1
ATOM 1661 C CA . CYS A 1 212 ? -6.573 -4.324 21.364 1.00 78.44 212 CYS A CA 1
ATOM 1662 C C . CYS A 1 212 ? -8.052 -3.918 21.429 1.00 78.44 212 CYS A C 1
ATOM 1664 O O . CYS A 1 212 ? -8.575 -3.705 22.522 1.00 78.44 212 CYS A O 1
ATOM 1666 N N . HIS A 1 213 ? -8.743 -3.838 20.291 1.00 82.25 213 HIS A N 1
ATOM 1667 C CA . HIS A 1 213 ? -10.170 -3.527 20.240 1.00 82.25 213 HIS A CA 1
ATOM 1668 C C . HIS A 1 213 ? -11.011 -4.613 20.929 1.00 82.25 213 HIS A C 1
ATOM 1670 O O . HIS A 1 213 ? -11.873 -4.290 21.746 1.00 82.25 213 HIS A O 1
ATOM 1676 N N . ALA A 1 214 ? -10.722 -5.893 20.675 1.00 87.06 214 ALA A N 1
ATOM 1677 C CA . ALA A 1 214 ? -11.417 -7.015 21.309 1.00 87.06 214 ALA A CA 1
ATOM 1678 C C . ALA A 1 214 ? -11.228 -7.054 22.844 1.00 87.06 214 ALA A C 1
ATOM 1680 O O . ALA A 1 214 ? -12.183 -7.303 23.587 1.00 87.06 214 ALA A O 1
ATOM 1681 N N . ASP A 1 215 ? -10.023 -6.755 23.342 1.00 82.81 215 ASP A N 1
ATOM 1682 C CA . ASP A 1 215 ? -9.753 -6.615 24.782 1.00 82.81 215 ASP A CA 1
ATOM 1683 C C . ASP A 1 215 ? -10.524 -5.431 25.400 1.00 82.81 215 ASP A C 1
ATOM 1685 O O . ASP A 1 215 ? -11.154 -5.577 26.453 1.00 82.81 215 ASP A O 1
ATOM 1689 N N . TRP A 1 216 ? -10.566 -4.279 24.719 1.00 82.88 216 TRP A N 1
ATOM 1690 C CA . TRP A 1 216 ? -11.364 -3.129 25.156 1.00 82.88 216 TRP A CA 1
ATOM 1691 C C . TRP A 1 216 ? -12.869 -3.415 25.182 1.00 82.88 216 TRP A C 1
ATOM 1693 O O . TRP A 1 216 ? -13.525 -3.048 26.158 1.00 82.88 216 TRP A O 1
ATOM 1703 N N . GLN A 1 217 ? -13.416 -4.107 24.177 1.00 86.12 217 GLN A N 1
ATOM 1704 C CA . GLN A 1 217 ? -14.818 -4.544 24.173 1.00 86.12 217 GLN A CA 1
ATOM 1705 C C . GLN A 1 217 ? -15.117 -5.470 25.359 1.00 86.12 217 GLN A C 1
ATOM 1707 O O . GLN A 1 217 ? -16.051 -5.214 26.118 1.00 86.12 217 GLN A O 1
ATOM 1712 N N . THR A 1 218 ? -14.267 -6.474 25.591 1.00 89.50 218 THR A N 1
ATOM 1713 C CA . THR A 1 218 ? -14.405 -7.419 26.715 1.00 89.50 218 THR A CA 1
ATOM 1714 C C . THR A 1 218 ? -14.399 -6.694 28.069 1.00 89.50 218 THR A C 1
ATOM 1716 O O . THR A 1 218 ? -15.201 -6.994 28.959 1.00 89.50 218 THR A O 1
ATOM 1719 N N . LYS A 1 219 ? -13.523 -5.692 28.237 1.00 81.44 219 LYS A N 1
ATOM 1720 C CA . LYS A 1 219 ? -13.485 -4.842 29.439 1.00 81.44 219 LYS A CA 1
ATOM 1721 C C . LYS A 1 219 ? -14.741 -3.980 29.572 1.00 81.44 219 LYS A C 1
ATOM 1723 O O . LYS A 1 219 ? -15.291 -3.896 30.669 1.00 81.44 219 LYS A O 1
ATOM 1728 N N . ALA A 1 220 ? -15.209 -3.363 28.487 1.00 84.12 220 ALA A N 1
ATOM 1729 C CA . ALA A 1 220 ? -16.414 -2.537 28.488 1.00 84.12 220 ALA A CA 1
ATOM 1730 C C . ALA A 1 220 ? -17.662 -3.346 28.887 1.00 84.12 220 ALA A C 1
ATOM 1732 O O . ALA A 1 220 ? -18.411 -2.917 29.764 1.00 84.12 220 ALA A O 1
ATOM 1733 N N . GLU A 1 221 ? -17.840 -4.549 28.334 1.00 91.81 221 GLU A N 1
ATOM 1734 C CA . GLU A 1 221 ? -18.928 -5.464 28.706 1.00 91.81 221 GLU A CA 1
ATOM 1735 C C . GLU A 1 221 ? -18.873 -5.866 30.187 1.00 91.81 221 GLU A C 1
ATOM 1737 O O . GLU A 1 221 ? -19.893 -5.841 30.880 1.00 91.81 221 GLU A O 1
ATOM 1742 N N . TYR A 1 222 ? -17.681 -6.183 30.707 1.00 89.44 222 TYR A N 1
ATOM 1743 C CA . TYR A 1 222 ? -17.488 -6.485 32.127 1.00 89.44 222 TYR A CA 1
ATOM 1744 C C . TYR A 1 222 ? -17.903 -5.313 33.034 1.00 89.44 222 TYR A C 1
ATOM 1746 O O . TYR A 1 222 ? -18.608 -5.522 34.027 1.00 89.44 222 TYR A O 1
ATOM 1754 N N . TYR A 1 223 ? -17.508 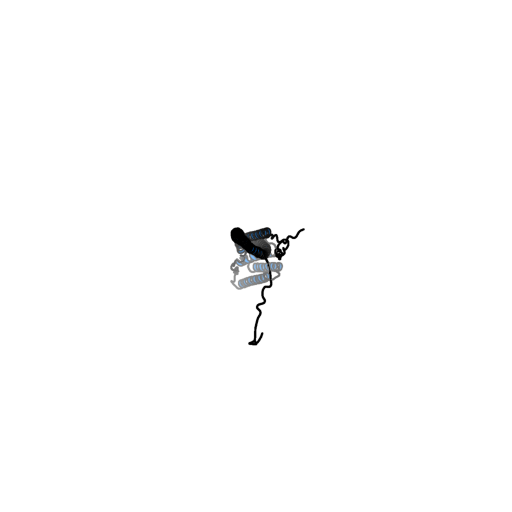-4.081 32.697 1.00 87.06 223 TYR A N 1
ATOM 1755 C CA . TYR A 1 223 ? -17.868 -2.900 33.486 1.00 87.06 223 TYR A CA 1
ATOM 1756 C C . TYR A 1 223 ? -19.349 -2.517 33.359 1.00 87.06 223 TYR A C 1
ATOM 1758 O O . TYR A 1 223 ? -19.948 -2.122 34.359 1.00 87.06 223 TYR A O 1
ATOM 1766 N N . GLU A 1 224 ? -19.979 -2.691 32.194 1.00 93.19 224 GLU A N 1
ATOM 1767 C CA . GLU A 1 224 ? -21.421 -2.453 32.047 1.00 93.19 224 GLU A CA 1
ATOM 1768 C C . GLU A 1 224 ? -22.248 -3.495 32.819 1.00 93.19 224 GLU A C 1
ATOM 1770 O O . GLU A 1 224 ? -23.240 -3.148 33.459 1.00 93.19 224 GLU A O 1
ATOM 1775 N N . ASN A 1 225 ? -21.815 -4.759 32.862 1.00 93.56 225 ASN A N 1
ATOM 1776 C CA . ASN A 1 225 ? -22.459 -5.775 33.700 1.00 93.56 225 ASN A CA 1
ATOM 1777 C C . ASN A 1 225 ? -22.321 -5.451 35.199 1.00 93.56 225 ASN A C 1
ATOM 1779 O O . ASN A 1 225 ? -23.321 -5.466 35.917 1.00 93.56 225 ASN A O 1
ATOM 1783 N N . LYS A 1 226 ? -21.134 -5.025 35.655 1.00 88.69 226 LYS A N 1
ATOM 1784 C CA . LYS A 1 226 ? -20.923 -4.475 37.011 1.00 88.69 226 LYS A CA 1
ATOM 1785 C C . LYS A 1 226 ? -21.838 -3.282 37.317 1.00 88.69 226 LYS A C 1
ATOM 1787 O O . LYS A 1 226 ? -22.353 -3.172 38.429 1.00 88.69 226 LYS A O 1
ATOM 1792 N N . ALA A 1 227 ? -22.051 -2.388 36.351 1.00 88.25 227 ALA A N 1
ATOM 1793 C CA . ALA A 1 227 ? -22.939 -1.241 36.516 1.00 88.25 227 ALA A CA 1
ATOM 1794 C C . ALA A 1 227 ? -24.413 -1.669 36.629 1.00 88.25 227 ALA A C 1
ATOM 1796 O O . ALA A 1 227 ? -25.141 -1.127 37.458 1.00 88.25 227 ALA A O 1
ATOM 1797 N N . LYS A 1 228 ? -24.857 -2.672 35.859 1.00 94.88 228 LYS A N 1
ATOM 1798 C CA . LYS A 1 228 ? -26.200 -3.269 35.985 1.00 94.88 228 LYS A CA 1
ATOM 1799 C C . LYS A 1 228 ? -26.413 -3.925 37.353 1.00 94.88 228 LYS A C 1
ATOM 1801 O O . LYS A 1 228 ? -27.428 -3.643 37.984 1.00 94.88 228 LYS A O 1
ATOM 1806 N N . GLU A 1 229 ? -25.453 -4.717 37.836 1.00 94.81 229 GLU A N 1
ATOM 1807 C CA . GLU A 1 229 ? -25.481 -5.312 39.185 1.00 94.81 229 GLU A CA 1
ATOM 1808 C C . GLU A 1 229 ? -25.631 -4.234 40.274 1.00 94.81 229 GLU A C 1
ATOM 1810 O O . GLU A 1 229 ? -26.498 -4.335 41.141 1.00 94.81 229 GLU A O 1
ATOM 1815 N N . ALA A 1 230 ? -24.837 -3.159 40.200 1.00 90.75 230 ALA A N 1
ATOM 1816 C CA . ALA A 1 230 ? -24.897 -2.059 41.162 1.00 90.75 230 ALA A CA 1
ATOM 1817 C C . ALA A 1 230 ? -26.234 -1.292 41.122 1.00 90.75 230 ALA A C 1
ATOM 1819 O O . ALA A 1 230 ? -26.766 -0.936 42.173 1.00 90.75 230 ALA A O 1
ATOM 1820 N N . ARG A 1 231 ? -26.804 -1.064 39.927 1.00 95.38 231 ARG A N 1
ATOM 1821 C CA . ARG A 1 231 ? -28.130 -0.435 39.764 1.00 95.38 231 ARG A CA 1
ATOM 1822 C C . ARG A 1 231 ? -29.245 -1.304 40.362 1.00 95.38 231 ARG A C 1
ATOM 1824 O O . ARG A 1 231 ? -30.127 -0.763 41.020 1.00 95.38 231 ARG A O 1
ATOM 1831 N N . ALA A 1 232 ? -29.188 -2.626 40.179 1.00 96.25 232 ALA A N 1
ATOM 1832 C CA . ALA A 1 232 ? -30.156 -3.557 40.764 1.00 96.25 232 ALA A CA 1
ATOM 1833 C C . ALA A 1 232 ? -30.098 -3.547 42.303 1.00 96.25 232 ALA A C 1
ATOM 1835 O O . ALA A 1 232 ? -31.118 -3.325 42.951 1.00 96.25 232 ALA A O 1
ATOM 1836 N N . ALA A 1 233 ? -28.900 -3.664 42.886 1.00 93.50 233 ALA A N 1
ATOM 1837 C CA . ALA A 1 233 ? -28.716 -3.610 44.339 1.00 93.50 233 ALA A CA 1
ATOM 1838 C C . ALA A 1 233 ? -29.158 -2.263 44.954 1.00 93.50 233 ALA A C 1
ATOM 1840 O O . ALA A 1 233 ? -29.704 -2.227 46.056 1.00 93.50 233 ALA A O 1
ATOM 1841 N N . ALA A 1 234 ? -28.959 -1.148 44.240 1.00 91.69 234 ALA A N 1
ATOM 1842 C CA . ALA A 1 234 ? -29.443 0.163 44.672 1.00 91.69 234 ALA A CA 1
ATOM 1843 C C . ALA A 1 234 ? -30.982 0.253 44.668 1.00 91.69 234 ALA A C 1
ATOM 1845 O O . ALA A 1 234 ? -31.553 0.846 45.583 1.00 91.69 234 ALA A O 1
ATOM 1846 N N . ALA A 1 235 ? -31.652 -0.357 43.683 1.00 96.06 235 ALA A N 1
ATOM 1847 C CA . ALA A 1 235 ? -33.113 -0.424 43.632 1.00 96.06 235 ALA A CA 1
ATOM 1848 C C . ALA A 1 235 ? -33.690 -1.284 44.773 1.00 96.06 235 ALA A C 1
ATOM 1850 O O . ALA A 1 235 ? -34.607 -0.842 45.461 1.00 96.06 235 ALA A O 1
ATOM 1851 N N . GLU A 1 236 ? -33.104 -2.456 45.045 1.00 95.25 236 GLU A N 1
ATOM 1852 C CA . GLU A 1 236 ? -33.488 -3.306 46.187 1.00 95.25 236 GLU A CA 1
ATOM 1853 C C . GLU A 1 236 ? -33.352 -2.567 47.529 1.00 95.25 236 GLU A C 1
ATOM 1855 O O . GLU A 1 236 ? -34.249 -2.620 48.373 1.00 95.25 236 GLU A O 1
ATOM 1860 N N . TYR A 1 237 ? -32.252 -1.829 47.720 1.00 93.00 237 TYR A N 1
ATOM 1861 C CA . TYR A 1 237 ? -32.044 -1.027 48.925 1.00 93.00 237 TYR A CA 1
ATOM 1862 C C . TYR A 1 237 ? -33.049 0.130 49.045 1.00 93.00 237 TYR A C 1
ATOM 1864 O O . TYR A 1 237 ? -33.489 0.449 50.150 1.00 93.00 237 TYR A O 1
ATOM 1872 N N . HIS A 1 238 ? -33.439 0.746 47.925 1.00 93.25 238 HIS A N 1
ATOM 1873 C CA . HIS A 1 238 ? -34.425 1.826 47.909 1.00 93.25 238 HIS A CA 1
ATOM 1874 C C . HIS A 1 238 ? -35.827 1.340 48.309 1.00 93.25 238 HIS A C 1
ATOM 1876 O O . HIS A 1 238 ? -36.454 1.955 49.171 1.00 93.25 238 HIS A O 1
ATOM 1882 N N . GLU A 1 239 ? -36.283 0.202 47.776 1.00 95.69 239 GLU A N 1
ATOM 1883 C CA . GLU A 1 239 ? -37.559 -0.403 48.188 1.00 95.69 239 GLU A CA 1
ATOM 1884 C C . GLU A 1 239 ? -37.539 -0.827 49.666 1.00 95.69 239 GLU A C 1
ATOM 1886 O O . GLU A 1 239 ? -38.503 -0.588 50.394 1.00 95.69 239 GLU A O 1
ATOM 1891 N N . LEU A 1 240 ? -36.422 -1.376 50.165 1.00 95.12 240 LEU A N 1
ATOM 1892 C CA . LEU A 1 240 ? -36.276 -1.695 51.590 1.00 95.12 240 LEU A CA 1
ATOM 1893 C C . LEU A 1 240 ? -36.358 -0.441 52.478 1.00 95.12 240 LEU A C 1
ATOM 1895 O O . LEU A 1 240 ? -37.014 -0.467 53.521 1.00 95.12 240 LEU A O 1
ATOM 1899 N N . MET A 1 241 ? -35.708 0.655 52.075 1.00 94.75 241 MET A N 1
ATOM 1900 C CA . MET A 1 241 ? -35.792 1.942 52.774 1.00 94.75 241 MET A CA 1
ATOM 1901 C C . MET A 1 241 ? -37.230 2.460 52.825 1.00 94.75 241 MET A C 1
ATOM 1903 O O . MET A 1 241 ? -37.695 2.827 53.901 1.00 94.75 241 MET A O 1
ATOM 1907 N N . LYS A 1 242 ? -37.950 2.411 51.701 1.00 95.88 242 LYS A N 1
ATOM 1908 C CA . LYS A 1 242 ? -39.351 2.831 51.611 1.00 95.88 242 LYS A CA 1
ATOM 1909 C C . LYS A 1 242 ? -40.271 1.993 52.508 1.00 95.88 242 LYS A C 1
ATOM 1911 O O . LYS A 1 242 ? -41.036 2.561 53.281 1.00 95.88 242 LYS A O 1
ATOM 1916 N N . CYS A 1 243 ? -40.146 0.664 52.492 1.00 94.75 243 CYS A N 1
ATOM 1917 C CA . CYS A 1 243 ? -40.895 -0.222 53.395 1.00 94.75 243 CYS A CA 1
ATOM 1918 C C . CYS A 1 243 ? -40.627 0.088 54.880 1.00 94.75 243 CYS A C 1
ATOM 1920 O O . CYS A 1 243 ? -41.546 0.075 55.700 1.00 94.75 243 CYS A O 1
ATOM 1922 N N . ASN A 1 244 ? -39.373 0.386 55.241 1.00 93.94 244 ASN A N 1
ATOM 1923 C CA . ASN A 1 244 ? -39.017 0.774 56.607 1.00 93.94 244 ASN A CA 1
ATOM 1924 C C . ASN A 1 244 ? -39.605 2.142 56.988 1.00 93.94 244 ASN A C 1
ATOM 1926 O O . ASN A 1 244 ? -40.096 2.301 58.103 1.00 93.94 244 ASN A O 1
ATOM 1930 N N . GLU A 1 245 ? -39.580 3.114 56.076 1.00 95.81 245 GLU A N 1
ATOM 1931 C CA . GLU A 1 245 ? -40.155 4.446 56.277 1.00 95.81 245 GLU A CA 1
ATOM 1932 C C . GLU A 1 245 ? -41.682 4.380 56.444 1.00 95.81 245 GLU A C 1
ATOM 1934 O O . GLU A 1 245 ? -42.211 4.914 57.418 1.00 95.81 245 GLU A O 1
ATOM 1939 N N . GLU A 1 246 ? -42.384 3.619 55.599 1.00 95.44 246 GLU A N 1
ATOM 1940 C CA . GLU A 1 246 ? -43.816 3.331 55.754 1.00 95.44 246 GLU A CA 1
ATOM 1941 C C . GLU A 1 246 ? -44.123 2.652 57.101 1.00 95.44 246 GLU A C 1
ATOM 1943 O O . GLU A 1 246 ? -45.086 3.019 57.779 1.00 95.44 246 GLU A O 1
ATOM 1948 N N . MET A 1 247 ? -43.299 1.695 57.545 1.00 92.94 247 MET A N 1
ATOM 1949 C CA . MET A 1 247 ? -43.475 1.049 58.851 1.00 92.94 247 MET A CA 1
ATOM 1950 C C . MET A 1 247 ? -43.278 2.033 60.017 1.00 92.94 247 MET A C 1
ATOM 1952 O O . MET A 1 247 ? -44.044 1.991 60.980 1.00 92.94 247 MET A O 1
ATOM 1956 N N . ILE A 1 248 ? -42.293 2.934 59.931 1.00 94.44 248 ILE A N 1
ATOM 1957 C CA . ILE A 1 248 ? -42.037 3.977 60.939 1.00 94.44 248 ILE A CA 1
ATOM 1958 C C . ILE A 1 248 ? -43.197 4.980 60.989 1.00 94.44 248 ILE A C 1
ATOM 1960 O O . ILE A 1 248 ? -43.674 5.290 62.079 1.00 94.44 248 ILE A O 1
ATOM 1964 N N . ILE A 1 249 ? -43.692 5.439 59.835 1.00 95.44 249 ILE A N 1
ATOM 1965 C CA . ILE A 1 249 ? -44.818 6.384 59.731 1.00 95.44 249 ILE A CA 1
ATOM 1966 C C . ILE A 1 249 ? -46.105 5.792 60.324 1.00 95.44 249 ILE A C 1
ATOM 1968 O O . ILE A 1 249 ? -46.851 6.495 61.003 1.00 95.44 249 ILE A O 1
ATOM 1972 N N . ASN A 1 250 ? -46.357 4.497 60.114 1.00 94.06 250 ASN A N 1
ATOM 1973 C CA . ASN A 1 250 ? -47.554 3.821 60.623 1.00 94.06 250 ASN A CA 1
ATOM 1974 C C . ASN A 1 250 ? -47.448 3.381 62.099 1.00 94.06 250 ASN A C 1
ATOM 1976 O O . ASN A 1 250 ? -48.468 3.077 62.725 1.00 94.06 250 ASN A O 1
ATOM 1980 N N . HIS A 1 251 ? -46.243 3.343 62.681 1.00 94.31 251 HIS A N 1
ATOM 1981 C CA . HIS A 1 251 ? -46.032 2.835 64.040 1.00 94.31 251 HIS A CA 1
ATOM 1982 C C . HIS A 1 251 ? -46.780 3.619 65.143 1.00 94.31 251 HIS A C 1
ATOM 1984 O O . HIS A 1 251 ? -47.394 2.958 65.985 1.00 94.31 251 HIS A O 1
ATOM 1990 N N . PRO A 1 252 ? -46.821 4.972 65.154 1.00 95.50 252 PRO A N 1
ATOM 1991 C CA . PRO A 1 252 ? -47.551 5.735 66.170 1.00 95.50 252 PRO A CA 1
ATOM 1992 C C . PRO A 1 252 ? -49.036 5.367 66.241 1.00 95.50 252 PRO A C 1
ATOM 1994 O O . PRO A 1 252 ? -49.523 5.028 67.313 1.00 95.50 252 PRO A O 1
ATOM 1997 N N . ALA A 1 253 ? -49.730 5.297 65.100 1.00 95.00 253 ALA A N 1
ATOM 1998 C CA . ALA A 1 253 ? -51.152 4.946 65.059 1.00 95.00 253 ALA A CA 1
ATOM 1999 C C . ALA A 1 2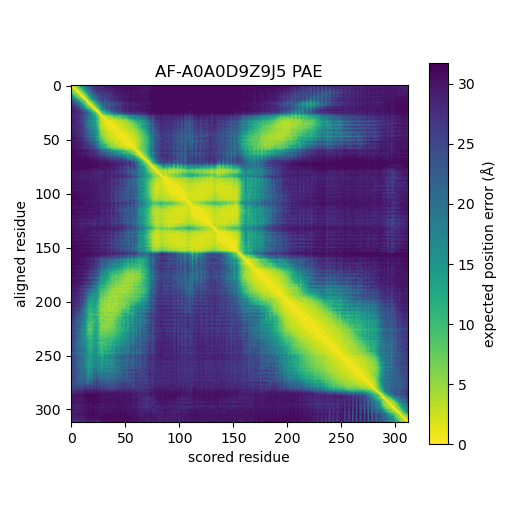53 ? -51.432 3.523 65.590 1.00 95.00 253 ALA A C 1
ATOM 2001 O O . ALA A 1 253 ? -52.455 3.275 66.235 1.00 95.00 253 ALA A O 1
ATOM 2002 N N . ALA A 1 254 ? -50.510 2.580 65.361 1.00 93.19 254 ALA A N 1
ATOM 2003 C CA . ALA A 1 254 ? -50.594 1.237 65.931 1.00 93.19 254 ALA A CA 1
ATOM 2004 C C . ALA A 1 254 ? -50.388 1.240 67.460 1.00 93.19 254 ALA A C 1
ATOM 2006 O O . ALA A 1 254 ? -51.101 0.530 68.175 1.00 93.19 254 ALA A O 1
ATOM 2007 N N . VAL A 1 255 ? -49.454 2.056 67.964 1.00 95.00 255 VAL A N 1
ATOM 2008 C CA . VAL A 1 255 ? -49.219 2.256 69.404 1.00 95.00 255 VAL A CA 1
ATOM 2009 C C . VAL A 1 255 ? -50.419 2.930 70.072 1.00 95.00 255 VAL A C 1
ATOM 2011 O O . VAL A 1 255 ? -50.864 2.447 71.111 1.00 95.00 255 VAL A O 1
ATOM 2014 N N . ASP A 1 256 ? -51.006 3.960 69.463 1.00 95.31 256 ASP A N 1
ATOM 2015 C CA . ASP A 1 256 ? -52.197 4.647 69.976 1.00 95.31 256 ASP A CA 1
ATOM 2016 C C . ASP A 1 256 ? -53.397 3.690 70.077 1.00 95.31 256 ASP A C 1
ATOM 2018 O O . ASP A 1 256 ? -54.062 3.622 71.114 1.00 95.31 256 ASP A O 1
ATOM 2022 N N . SER A 1 257 ? -53.625 2.862 69.048 1.00 95.56 257 SER A N 1
ATOM 2023 C CA . SER A 1 257 ? -54.677 1.833 69.062 1.00 95.56 257 SER A CA 1
ATOM 2024 C C . SER A 1 257 ? -54.463 0.775 70.156 1.00 95.56 257 SER A C 1
ATOM 2026 O O . SER A 1 257 ? -55.421 0.319 70.788 1.00 95.56 257 SER A O 1
ATOM 2028 N N . LEU A 1 258 ? -53.211 0.379 70.410 1.00 94.62 258 LEU A N 1
ATOM 2029 C CA . LEU A 1 258 ? -52.857 -0.514 71.518 1.00 94.62 258 LEU A CA 1
ATOM 2030 C C . LEU A 1 258 ? -53.067 0.161 72.879 1.00 94.62 258 LEU A C 1
ATOM 2032 O O . LEU A 1 258 ? -53.663 -0.446 73.767 1.00 94.62 258 LEU A O 1
ATOM 2036 N N . SER A 1 259 ? -52.642 1.415 73.023 1.00 96.12 259 SER A N 1
ATOM 2037 C CA . SER A 1 259 ? -52.798 2.220 74.238 1.00 96.12 259 SER A CA 1
ATOM 2038 C C . SER A 1 259 ? -54.276 2.383 74.616 1.00 96.12 259 SER A C 1
ATOM 2040 O O . SER A 1 259 ? -54.664 2.123 75.756 1.00 96.12 259 SER A O 1
ATOM 2042 N N . GLN A 1 260 ? -55.141 2.665 73.635 1.00 95.50 260 GLN A N 1
ATOM 2043 C CA . GLN A 1 260 ? -56.592 2.723 73.825 1.00 95.50 260 GLN A CA 1
ATOM 2044 C C . GLN A 1 260 ? -57.172 1.388 74.332 1.00 95.50 260 GLN A C 1
ATOM 2046 O O . GLN A 1 260 ? -57.963 1.373 75.277 1.00 95.50 260 GLN A O 1
ATOM 2051 N N . LYS A 1 261 ? -56.745 0.250 73.763 1.00 95.12 261 LYS A N 1
ATOM 2052 C CA . LYS A 1 26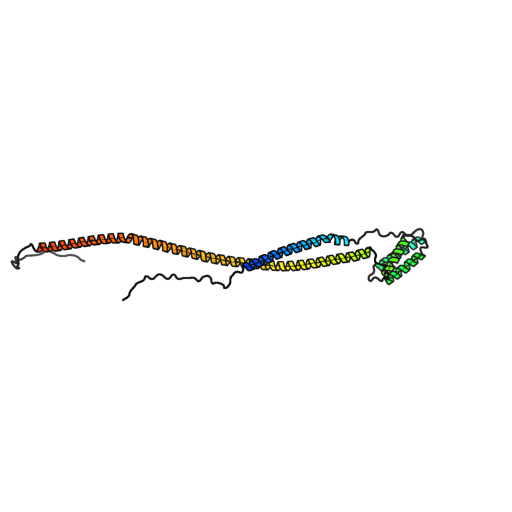1 ? -57.170 -1.091 74.216 1.00 95.12 261 LYS A CA 1
ATOM 2053 C C . LYS A 1 261 ? -56.685 -1.423 75.630 1.00 95.12 261 LYS A C 1
ATOM 2055 O O . LYS A 1 261 ? -57.404 -2.096 76.371 1.00 95.12 261 LYS A O 1
ATOM 2060 N N . VAL A 1 262 ? -55.496 -0.958 76.018 1.00 95.25 262 VAL A N 1
ATOM 2061 C CA . VAL A 1 262 ? -54.989 -1.090 77.394 1.00 95.25 262 VAL A CA 1
ATOM 2062 C C . VAL A 1 262 ? -55.843 -0.262 78.354 1.00 95.25 262 VAL A C 1
ATOM 2064 O O . VAL A 1 262 ? -56.333 -0.815 79.335 1.00 95.25 262 VAL A O 1
ATOM 2067 N N . ALA A 1 263 ? -56.139 1.000 78.032 1.00 94.75 263 ALA A N 1
ATOM 2068 C CA . ALA A 1 263 ? -57.005 1.851 78.852 1.00 94.75 263 ALA A CA 1
ATOM 2069 C C . ALA A 1 263 ? -58.431 1.276 79.017 1.00 94.75 263 ALA A C 1
ATOM 2071 O O . ALA A 1 263 ? -59.032 1.363 80.091 1.00 94.75 263 ALA A O 1
ATOM 2072 N N . GLU A 1 264 ? -58.989 0.628 77.987 1.00 95.25 264 GLU A N 1
ATOM 2073 C CA . GLU A 1 264 ? -60.245 -0.123 78.116 1.00 95.25 264 GLU A CA 1
ATOM 2074 C C . GLU A 1 264 ? -60.145 -1.303 79.096 1.00 95.25 264 GLU A C 1
ATOM 2076 O O . GLU A 1 264 ? -61.072 -1.542 79.875 1.00 95.25 264 GLU A O 1
ATOM 2081 N N . LEU A 1 265 ? -59.048 -2.066 79.049 1.00 94.06 265 LEU A N 1
ATOM 2082 C CA . LEU A 1 265 ? -58.794 -3.191 79.954 1.00 94.06 265 LEU A CA 1
ATOM 2083 C C . LEU A 1 265 ? -58.592 -2.725 81.399 1.00 94.06 265 LEU A C 1
ATOM 2085 O O . LEU A 1 265 ? -59.135 -3.339 82.319 1.00 94.06 265 LEU A O 1
ATOM 2089 N N . GLU A 1 266 ? -57.875 -1.623 81.606 1.00 94.69 266 GLU A N 1
ATOM 2090 C CA . GLU A 1 266 ? -57.683 -1.003 82.918 1.00 94.69 266 GLU A CA 1
ATOM 2091 C C . GLU A 1 266 ? -59.013 -0.525 83.511 1.00 94.69 266 GLU A C 1
ATOM 2093 O O . GLU A 1 266 ? -59.321 -0.862 84.656 1.00 94.69 266 GLU A O 1
ATOM 2098 N N . ASN A 1 267 ? -59.860 0.143 82.720 1.00 94.44 267 ASN A N 1
ATOM 2099 C CA . ASN A 1 267 ? -61.212 0.528 83.134 1.00 94.44 267 ASN A CA 1
ATOM 2100 C C . ASN A 1 267 ? -62.088 -0.690 83.483 1.00 94.44 267 ASN A C 1
ATOM 2102 O O . ASN A 1 267 ? -62.769 -0.695 84.511 1.00 94.44 267 ASN A O 1
ATOM 2106 N N . LYS A 1 268 ? -62.043 -1.764 82.680 1.00 93.50 268 LYS A N 1
ATOM 2107 C CA . LYS A 1 268 ? -62.744 -3.029 82.981 1.00 93.50 268 LYS A CA 1
ATOM 2108 C C . LYS A 1 268 ? -62.236 -3.657 84.290 1.00 93.50 268 LYS A C 1
ATOM 2110 O O . LYS A 1 268 ? -63.042 -4.125 85.091 1.00 93.50 268 LYS A O 1
ATOM 2115 N N . CYS A 1 269 ? -60.928 -3.614 84.549 1.00 91.06 269 CYS A N 1
ATOM 2116 C CA . CYS A 1 269 ? -60.312 -4.097 85.789 1.00 91.06 269 CYS A CA 1
ATOM 2117 C C . CYS A 1 269 ? -60.696 -3.242 87.012 1.00 91.06 269 CYS A C 1
ATOM 2119 O O . CYS A 1 269 ? -61.023 -3.787 88.068 1.00 91.06 269 CYS A O 1
ATOM 2121 N N . ALA A 1 270 ? -60.721 -1.914 86.873 1.00 92.06 270 ALA A N 1
ATOM 2122 C CA . ALA A 1 270 ? -61.178 -0.997 87.914 1.00 92.06 270 ALA A CA 1
ATOM 2123 C C . ALA A 1 270 ? -62.651 -1.250 88.277 1.00 92.06 270 ALA A C 1
ATOM 2125 O O . ALA A 1 270 ? -62.964 -1.427 89.454 1.00 92.06 270 ALA A O 1
ATOM 2126 N N . ASN A 1 271 ? -63.525 -1.387 87.274 1.00 90.31 271 ASN A N 1
ATOM 2127 C CA . ASN A 1 271 ? -64.939 -1.724 87.466 1.00 90.31 271 ASN A CA 1
ATOM 2128 C C . ASN A 1 271 ? -65.137 -3.112 88.102 1.00 90.31 271 ASN A C 1
ATOM 2130 O O . ASN A 1 271 ? -66.012 -3.294 88.946 1.00 90.31 271 ASN A O 1
ATOM 2134 N N . ALA A 1 272 ? -64.309 -4.101 87.754 1.00 87.56 272 ALA A N 1
ATOM 2135 C CA . ALA A 1 272 ? -64.339 -5.402 88.420 1.00 87.56 272 ALA A CA 1
ATOM 2136 C C . ALA A 1 272 ? -63.949 -5.292 89.907 1.00 87.56 272 ALA A C 1
ATOM 2138 O O . ALA A 1 272 ? -64.611 -5.885 90.759 1.00 87.56 272 ALA A O 1
ATOM 2139 N N . LYS A 1 273 ? -62.924 -4.495 90.244 1.00 87.00 273 LYS A N 1
ATOM 2140 C CA . LYS A 1 273 ? -62.515 -4.245 91.639 1.00 87.00 273 LYS A CA 1
ATOM 2141 C C . LYS A 1 273 ? -63.598 -3.522 92.443 1.00 87.00 273 LYS A C 1
ATOM 2143 O O . LYS A 1 273 ? -63.889 -3.951 93.557 1.00 87.00 273 LYS A O 1
ATOM 2148 N N . THR A 1 274 ? -64.219 -2.472 91.901 1.00 87.75 274 THR A N 1
ATOM 2149 C CA . THR A 1 274 ? -65.304 -1.758 92.600 1.00 87.75 274 THR A CA 1
ATOM 2150 C C . THR A 1 274 ? -66.523 -2.654 92.811 1.00 87.75 274 THR A C 1
ATOM 2152 O O . THR A 1 274 ? -67.080 -2.650 93.906 1.00 87.75 274 THR A O 1
ATOM 2155 N N . ASN A 1 275 ? -66.877 -3.497 91.835 1.00 83.56 275 ASN A N 1
ATOM 2156 C CA . ASN A 1 275 ? -67.941 -4.494 91.982 1.00 83.56 275 ASN A CA 1
ATOM 2157 C C . ASN A 1 275 ? -67.620 -5.552 93.055 1.00 83.56 275 ASN A C 1
ATOM 2159 O O . ASN A 1 275 ? -68.501 -5.917 93.832 1.00 83.56 275 ASN A O 1
ATOM 2163 N N . VAL A 1 276 ? -66.368 -6.017 93.154 1.00 82.62 276 VAL A N 1
ATOM 2164 C CA . VAL A 1 276 ? -65.934 -6.948 94.215 1.00 82.62 276 VAL A CA 1
ATOM 2165 C C . VAL A 1 276 ? -65.999 -6.296 95.601 1.00 82.62 276 VAL A C 1
ATOM 2167 O O . VAL A 1 276 ? -66.491 -6.919 96.540 1.00 82.62 276 VAL A O 1
ATOM 2170 N N . GLU A 1 277 ? -65.564 -5.043 95.749 1.00 79.38 277 GLU A N 1
ATOM 2171 C CA . GLU A 1 277 ? -65.675 -4.314 97.022 1.00 79.38 277 GLU A CA 1
ATOM 2172 C C . GLU A 1 277 ? -67.134 -3.984 97.386 1.00 79.38 277 GLU A C 1
ATOM 2174 O O . GLU A 1 277 ? -67.518 -4.083 98.551 1.00 79.38 277 GLU A O 1
ATOM 2179 N N . ALA A 1 278 ? -67.990 -3.677 96.406 1.00 76.00 278 ALA A N 1
ATOM 2180 C CA . ALA A 1 278 ? -69.428 -3.523 96.625 1.00 76.00 278 ALA A CA 1
ATOM 2181 C C . ALA A 1 278 ? -70.081 -4.841 97.087 1.00 76.00 278 ALA A C 1
ATOM 2183 O O . ALA A 1 278 ? -70.873 -4.837 98.031 1.00 76.00 278 ALA A O 1
ATOM 2184 N N . ALA A 1 279 ? -69.694 -5.977 96.496 1.00 72.56 279 ALA A N 1
ATOM 2185 C CA . ALA A 1 279 ? -70.157 -7.303 96.905 1.00 72.56 279 ALA A CA 1
ATOM 2186 C C . ALA A 1 279 ? -69.663 -7.709 98.309 1.00 72.56 279 ALA A C 1
ATOM 2188 O O . ALA A 1 279 ? -70.387 -8.386 99.040 1.00 72.56 279 ALA A O 1
ATOM 2189 N N . LYS A 1 280 ? -68.465 -7.268 98.728 1.00 72.94 280 LYS A N 1
ATOM 2190 C CA . LYS A 1 280 ? -68.011 -7.399 100.126 1.00 72.94 280 LYS A CA 1
ATOM 2191 C C . LYS A 1 280 ? -68.877 -6.568 101.074 1.00 72.94 280 LYS A C 1
ATOM 2193 O O . LYS A 1 280 ? -69.357 -7.106 102.063 1.00 72.94 280 LYS A O 1
ATOM 2198 N N . LYS A 1 281 ? -69.153 -5.301 100.749 1.00 65.50 281 LYS A N 1
ATOM 2199 C CA . LYS A 1 281 ? -69.988 -4.424 101.593 1.00 65.50 281 LYS A CA 1
ATOM 2200 C C . LYS A 1 281 ? -71.444 -4.887 101.693 1.00 65.50 281 LYS A C 1
ATOM 2202 O O . LYS A 1 281 ? -72.047 -4.758 102.753 1.00 65.50 281 LYS A O 1
ATOM 2207 N N . GLN A 1 282 ? -71.998 -5.510 100.649 1.00 57.56 282 GLN A N 1
ATOM 2208 C CA . GLN A 1 282 ? -73.307 -6.175 100.738 1.00 57.56 282 GLN A CA 1
ATOM 2209 C C . GLN A 1 282 ? -73.319 -7.388 101.686 1.00 57.56 282 GLN A C 1
ATOM 2211 O O . GLN A 1 282 ? -74.382 -7.728 102.196 1.00 57.56 282 GLN A O 1
ATOM 2216 N N . LYS A 1 283 ? -72.168 -8.011 101.986 1.00 54.00 283 LYS A N 1
ATOM 2217 C CA . LYS A 1 283 ? -72.059 -9.029 103.047 1.00 54.00 283 LYS A CA 1
ATOM 2218 C C . LYS A 1 283 ? -71.946 -8.449 104.462 1.00 54.00 283 LYS A C 1
ATOM 2220 O O . LYS A 1 283 ? -72.121 -9.204 105.411 1.00 54.00 283 LYS A O 1
ATOM 2225 N N . GLU A 1 284 ? -71.676 -7.153 104.624 1.00 49.47 284 GLU A N 1
ATOM 2226 C CA . GLU A 1 284 ? -71.543 -6.507 105.943 1.00 49.47 284 GLU A CA 1
ATOM 2227 C C . GLU A 1 284 ? -72.850 -5.866 106.447 1.00 49.47 284 GLU A C 1
ATOM 2229 O O . GLU A 1 284 ? -72.974 -5.578 107.635 1.00 49.47 284 GLU A O 1
ATOM 2234 N N . VAL A 1 285 ? -73.865 -5.704 105.589 1.00 47.62 285 VAL A N 1
ATOM 2235 C CA . VAL A 1 285 ? -75.213 -5.249 105.985 1.00 47.62 285 VAL A CA 1
ATOM 2236 C C . VAL A 1 285 ? -76.174 -6.442 105.996 1.00 47.62 285 VAL A C 1
ATOM 2238 O O . VAL A 1 285 ? -77.069 -6.559 105.162 1.00 47.62 285 VAL A O 1
ATOM 2241 N N . GLY A 1 286 ? -75.958 -7.366 106.938 1.00 39.19 286 GLY A N 1
ATOM 2242 C CA . GLY A 1 286 ? -76.720 -8.614 107.001 1.00 39.19 286 GLY A CA 1
ATOM 2243 C C . GLY A 1 286 ? -76.459 -9.472 108.242 1.00 39.19 286 GLY A C 1
ATOM 2244 O O . GLY A 1 286 ? -75.724 -10.445 108.171 1.00 39.19 286 GLY A O 1
ATOM 2245 N N . ALA A 1 287 ? -77.179 -9.156 109.321 1.00 36.69 287 ALA A N 1
ATOM 2246 C CA . ALA A 1 287 ? -77.413 -9.980 110.514 1.00 36.69 287 ALA A CA 1
ATOM 2247 C C . ALA A 1 287 ? -76.283 -10.190 111.553 1.00 36.69 287 ALA A C 1
ATOM 2249 O O . ALA A 1 287 ? -75.156 -10.598 111.295 1.00 36.69 287 ALA A O 1
ATOM 2250 N N . SER A 1 288 ? -76.722 -9.968 112.793 1.00 35.84 288 SER A N 1
ATOM 2251 C CA . SER A 1 288 ? -76.136 -10.339 114.080 1.00 35.84 288 SER A CA 1
ATOM 2252 C C . SER A 1 288 ? -75.703 -11.814 114.213 1.00 35.84 288 SER A C 1
ATOM 2254 O O . SER A 1 288 ? -76.252 -12.700 113.570 1.00 35.84 288 SER A O 1
ATOM 2256 N N . ALA A 1 289 ? -74.770 -12.006 115.153 1.00 34.19 289 ALA A N 1
ATOM 2257 C CA . ALA A 1 289 ? -74.121 -13.188 115.743 1.00 34.19 289 ALA A CA 1
ATOM 2258 C C . ALA A 1 289 ? -74.809 -14.599 115.749 1.00 34.19 289 ALA A C 1
ATOM 2260 O O . ALA A 1 289 ? -76.024 -14.712 115.599 1.00 34.19 289 ALA A O 1
ATOM 2261 N N . PRO A 1 290 ? -74.023 -15.687 115.974 1.00 45.44 290 PRO A N 1
ATOM 2262 C CA . PRO A 1 290 ? -74.367 -17.105 115.717 1.00 45.44 290 PRO A CA 1
ATOM 2263 C C . PRO A 1 290 ? -74.649 -17.885 117.035 1.00 45.44 290 PRO A C 1
ATOM 2265 O O . PRO A 1 290 ? -74.890 -17.242 118.054 1.00 45.44 290 PRO A O 1
ATOM 2268 N N . PRO A 1 291 ? -74.450 -19.225 117.138 1.00 53.31 291 PRO A N 1
ATOM 2269 C CA . PRO A 1 291 ? -74.767 -20.375 116.268 1.00 53.31 291 PRO A CA 1
ATOM 2270 C C . PRO A 1 291 ? -75.925 -21.215 116.904 1.00 53.31 291 PRO A C 1
ATOM 2272 O O . PRO A 1 291 ? -76.445 -20.861 117.955 1.00 53.31 291 PRO A O 1
ATOM 2275 N N . THR A 1 292 ? -76.409 -22.353 116.386 1.00 35.91 292 THR A N 1
ATOM 2276 C CA . THR A 1 292 ? -75.837 -23.697 116.656 1.00 35.91 292 THR A CA 1
ATOM 2277 C C . THR A 1 292 ? -76.716 -24.786 116.020 1.00 35.91 292 THR A C 1
ATOM 2279 O O . THR A 1 292 ? -77.898 -24.904 116.323 1.00 35.91 292 THR A O 1
ATOM 2282 N N . ILE A 1 293 ? -76.102 -25.552 115.116 1.00 46.41 293 ILE A N 1
ATOM 2283 C CA . ILE A 1 293 ? -76.088 -27.025 114.987 1.00 46.41 293 ILE A CA 1
ATOM 2284 C C . ILE A 1 293 ? -77.122 -27.842 115.815 1.00 46.41 293 ILE A C 1
ATOM 2286 O O . ILE A 1 293 ? -77.304 -27.632 117.007 1.00 46.41 293 ILE A O 1
ATOM 2290 N N . LEU A 1 294 ? -77.665 -28.907 115.203 1.00 38.62 294 LEU A N 1
ATOM 2291 C CA . LEU A 1 294 ? -78.384 -30.017 115.865 1.00 38.62 294 LEU A CA 1
ATOM 2292 C C . LEU A 1 294 ? -79.675 -29.654 116.627 1.00 38.62 294 LEU A C 1
ATOM 2294 O O . LEU A 1 294 ? -79.853 -29.986 117.800 1.00 38.62 294 LEU A O 1
ATOM 2298 N N . ARG A 1 295 ? -80.684 -29.186 115.886 1.00 39.09 295 ARG A N 1
ATOM 2299 C CA . ARG A 1 295 ? -82.052 -29.660 116.138 1.00 39.09 295 ARG A CA 1
ATOM 2300 C C . ARG A 1 295 ? -82.545 -30.496 114.961 1.00 39.09 295 ARG A C 1
ATOM 2302 O O . ARG A 1 295 ? -82.888 -29.945 113.927 1.00 39.09 295 ARG A O 1
ATOM 2309 N N . ILE A 1 296 ? -82.645 -31.806 115.213 1.00 39.16 296 ILE A N 1
ATOM 2310 C CA . ILE A 1 296 ? -83.625 -32.716 114.598 1.00 39.16 296 ILE A CA 1
ATOM 2311 C C . ILE A 1 296 ? -83.328 -32.974 113.101 1.00 39.16 296 ILE A C 1
ATOM 2313 O O . ILE A 1 296 ? -83.670 -32.183 112.237 1.00 39.16 296 ILE A O 1
ATOM 2317 N N . LEU A 1 297 ? -82.666 -34.068 112.702 1.00 44.25 297 LEU A N 1
ATOM 2318 C CA . LEU A 1 297 ? -82.912 -35.463 113.121 1.00 44.25 297 LEU A CA 1
ATOM 2319 C C . LEU A 1 297 ? -84.410 -35.836 113.095 1.00 44.25 297 LEU A C 1
ATOM 2321 O O . LEU A 1 297 ? -84.888 -36.539 113.978 1.00 44.25 297 LEU A O 1
ATOM 2325 N N . SER A 1 298 ? -85.153 -35.365 112.086 1.00 36.41 298 SER A N 1
ATOM 2326 C CA . SER A 1 298 ? -86.514 -35.840 111.759 1.00 36.41 298 SER A CA 1
ATOM 2327 C C . SER A 1 298 ? -86.551 -36.953 110.701 1.00 36.41 298 SER A C 1
ATOM 2329 O O . SER A 1 298 ? -87.631 -37.443 110.397 1.00 36.41 298 SER A O 1
ATOM 2331 N N . TYR A 1 299 ? -85.373 -37.446 110.285 1.00 30.27 299 TYR A N 1
ATOM 2332 C CA . TYR A 1 299 ? -85.147 -38.853 109.908 1.00 30.27 299 TYR A CA 1
ATOM 2333 C C . TYR A 1 299 ? -85.926 -39.373 108.657 1.00 30.27 299 TYR A C 1
ATOM 2335 O O . TYR A 1 299 ? -86.521 -38.560 107.951 1.00 30.27 299 TYR A O 1
ATOM 2343 N N . PRO A 1 300 ? -85.772 -40.648 108.214 1.00 44.94 300 PRO A N 1
ATOM 2344 C CA . PRO A 1 300 ? -85.837 -40.981 106.788 1.00 44.94 300 PRO A CA 1
ATOM 2345 C C . PRO A 1 300 ? -86.939 -42.001 106.445 1.00 44.94 300 PRO A C 1
ATOM 2347 O O . PRO A 1 300 ? -87.588 -42.549 107.329 1.00 44.94 300 PRO A O 1
ATOM 2350 N N . CYS A 1 301 ? -87.054 -42.351 105.159 1.00 28.03 301 CYS A N 1
ATOM 2351 C CA . CYS A 1 301 ? -87.101 -43.754 104.722 1.00 28.03 301 CYS A CA 1
ATOM 2352 C C . CYS A 1 301 ? -86.948 -43.874 103.196 1.00 28.03 301 CYS A C 1
ATOM 2354 O O . CYS A 1 301 ? -87.449 -43.046 102.443 1.00 28.03 301 CYS A O 1
ATOM 2356 N N . ASN A 1 302 ? -86.272 -44.933 102.752 1.00 40.41 302 ASN A N 1
ATOM 2357 C CA . ASN A 1 302 ? -86.186 -45.395 101.362 1.00 40.41 302 ASN A CA 1
ATOM 2358 C C . ASN A 1 302 ? -86.605 -46.875 101.369 1.00 40.41 302 ASN A C 1
ATOM 2360 O O . ASN A 1 302 ? -86.206 -47.587 102.296 1.00 40.41 302 ASN A O 1
ATOM 2364 N N . PRO A 1 303 ? -87.392 -47.352 100.389 1.00 43.41 303 PRO A N 1
ATOM 2365 C CA . PRO A 1 303 ? -86.841 -48.433 99.567 1.00 43.41 303 PRO A CA 1
ATOM 2366 C C . PRO A 1 303 ? -87.247 -48.426 98.073 1.00 43.41 303 PRO A C 1
ATOM 2368 O O . PRO A 1 303 ? -88.420 -48.511 97.730 1.00 43.41 303 PRO A O 1
ATOM 2371 N N . TYR A 1 304 ? -86.215 -48.491 97.223 1.00 38.78 304 TYR A N 1
ATOM 2372 C CA . TYR A 1 304 ? -86.081 -49.290 95.987 1.00 38.78 304 TYR A CA 1
ATOM 2373 C C . TYR A 1 304 ? -87.126 -49.196 94.855 1.00 38.78 304 TYR A C 1
ATOM 2375 O O . TYR A 1 304 ? -88.176 -49.823 94.906 1.00 38.78 304 TYR A O 1
ATOM 2383 N N . PHE A 1 305 ? -86.714 -48.575 93.738 1.00 33.91 305 PHE A N 1
ATOM 2384 C CA . PHE A 1 305 ? -86.080 -49.226 92.559 1.00 33.91 305 PHE A CA 1
ATOM 2385 C C . PHE A 1 305 ? -85.134 -48.193 91.878 1.00 33.91 305 PHE A C 1
ATOM 2387 O O . PHE A 1 305 ? -85.244 -47.009 92.182 1.00 33.91 305 PHE A O 1
ATOM 2394 N N . GLY A 1 306 ? -84.160 -48.504 91.006 1.00 33.75 306 GLY A N 1
ATOM 2395 C CA . GLY A 1 306 ? -83.659 -49.770 90.439 1.00 33.75 306 GLY A CA 1
ATOM 2396 C C . GLY A 1 306 ? -82.260 -49.581 89.785 1.00 33.75 306 GLY A C 1
ATOM 2397 O O . GLY A 1 306 ? -81.592 -48.588 90.060 1.00 33.75 306 GLY A O 1
ATOM 2398 N N . LEU A 1 307 ? -81.800 -50.517 88.939 1.00 36.81 307 LEU A N 1
ATOM 2399 C CA . LEU A 1 307 ? -80.467 -50.556 88.273 1.00 36.81 307 LEU A CA 1
ATOM 2400 C C . LEU A 1 307 ? -80.564 -51.259 86.886 1.00 36.81 307 LEU A C 1
ATOM 2402 O O . LEU A 1 307 ? -81.570 -51.945 86.691 1.00 36.81 307 LEU A O 1
ATOM 2406 N N . PRO A 1 308 ? -79.540 -51.269 85.984 1.00 59.31 308 PRO A N 1
ATOM 2407 C CA . PRO A 1 308 ? -78.377 -50.376 85.775 1.00 59.31 308 PRO A CA 1
ATOM 2408 C C . PRO A 1 308 ? -78.085 -50.007 84.275 1.00 59.31 308 PRO A C 1
ATOM 2410 O O . PRO A 1 308 ? -78.871 -50.284 83.374 1.00 59.31 308 PRO A O 1
ATOM 2413 N N . ALA A 1 309 ? -76.925 -49.373 84.032 1.00 47.72 309 ALA A N 1
ATOM 2414 C CA . ALA A 1 309 ? -76.377 -48.834 82.769 1.00 47.72 309 ALA A CA 1
ATOM 2415 C C . ALA A 1 309 ? -75.780 -49.851 81.754 1.00 47.72 309 ALA A C 1
ATOM 2417 O O . ALA A 1 309 ? -75.682 -51.042 82.050 1.00 47.72 309 ALA A O 1
ATOM 2418 N N . PRO A 1 310 ? -75.247 -49.355 80.613 1.00 41.00 310 PRO A N 1
ATOM 2419 C CA . PRO A 1 310 ? -73.995 -49.871 80.038 1.00 41.00 310 PRO A CA 1
ATOM 2420 C C . PRO A 1 310 ? -72.898 -48.786 79.798 1.00 41.00 310 PRO A C 1
ATOM 2422 O O . PRO A 1 310 ? -73.200 -47.594 79.852 1.00 41.00 310 PRO A O 1
ATOM 2425 N N . PRO A 1 311 ? -71.625 -49.191 79.571 1.00 54.66 311 PRO A N 1
ATOM 2426 C CA . PRO A 1 311 ? -70.430 -48.323 79.513 1.00 54.66 311 PRO A CA 1
ATOM 2427 C C . PRO A 1 311 ? -70.014 -47.968 78.055 1.00 54.66 311 PRO A C 1
ATOM 2429 O O . PRO A 1 311 ? -70.672 -48.415 77.118 1.00 54.66 311 PRO A O 1
ATOM 2432 N N . GLN A 1 312 ? -68.949 -47.199 77.772 1.00 44.31 312 GLN A N 1
ATOM 2433 C CA . GLN A 1 312 ? -67.871 -46.653 78.620 1.00 44.31 312 GLN A CA 1
ATOM 2434 C C . GLN A 1 312 ? -67.457 -45.252 78.143 1.00 44.31 312 GLN A C 1
ATOM 2436 O O . GLN A 1 312 ? -67.482 -45.040 76.911 1.00 44.31 312 GLN A O 1
#

Secondary structure (DSSP, 8-state):
---------------PPPSP--TT----HHHHHHHHHHHHHHHHHHHHHHHHHHHHHHHHHHHHHHTT-----PPPPP-----SSHHHHHHHHHHHHHHHHHHHHTTSSS--HHHHHHHHHHHHHHHHHHSPSSPPHHHHHHHHHHHHHHHHHTT---SPPHHHHHHHHHHHHHHHHHHHHHHHHHHHHHHHHHHHHHHHHHHHHHHHHHHHHHHHHHHHHHHHHHHHHHHHHHHHHHHHHHHHHHHHHHHHHHHHHHHHHHHHHHHHHHHHHHHHHHHHHHTTSS--------------------------

Sequence (312 aa):
MKRDRSPTLAKVSSSKKPPVTPASSSSNLAGDKAQVDLMQDHGKRLEAALTKQIAELHSAEPRLLLMSVRSIDDEPPRLNLPSDGFIMVRHAAAVHRDVYDLQKLLKQEPLDNRMIVDAIWVITLSWKEHYVEPRPEDLVKLMSDLEDLVGFLSGNSGPPSFEELMVTSNDSEATFLLQRYESMCIDASRDLKIFAEDKVKMLTFGKHLDACHADWQTKAEYYENKAKEARAAAAEYHELMKCNEEMIINHPAAVDSLSQKVAELENKCANAKTNVEAAKKQKEVGASAPPTILRILSYPCNPYFGLPAPPQ

Solvent-accessible surface area (backbone 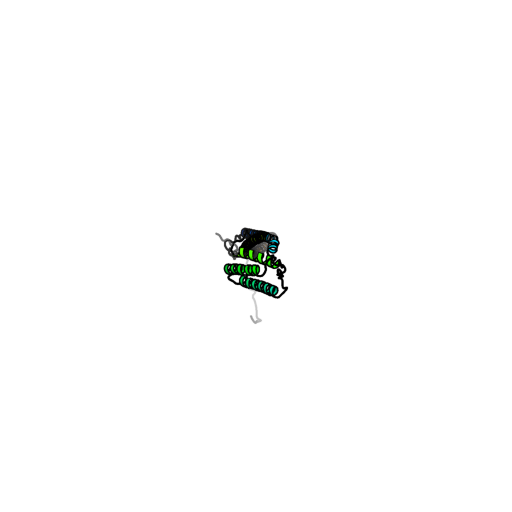atoms only — not comparable to full-atom values): 18905 Å² total; per-residue (Å²): 135,91,80,86,81,79,82,82,77,78,80,84,76,74,84,74,71,71,81,80,78,71,81,86,76,77,70,56,58,69,56,55,46,54,50,52,53,51,53,54,51,50,52,55,52,49,55,54,50,53,52,53,51,52,54,54,51,66,71,50,49,69,56,59,63,68,70,68,74,86,77,83,89,68,78,78,85,76,76,74,62,64,60,78,54,78,66,35,42,50,51,40,55,44,54,58,47,54,52,51,52,48,57,53,52,77,68,39,86,81,73,56,48,67,63,50,42,55,49,52,53,55,52,53,51,51,46,56,68,75,44,58,85,84,61,55,66,47,57,55,50,53,52,49,58,50,54,54,49,40,30,51,59,70,70,56,57,68,82,75,50,72,68,54,52,51,49,55,52,45,56,50,53,50,50,51,52,49,55,50,50,54,52,51,52,53,52,53,53,52,54,53,49,54,53,53,54,46,55,54,52,52,57,50,51,51,56,49,51,54,53,52,48,53,53,50,50,56,50,50,53,54,53,53,51,52,48,51,54,52,52,51,55,52,50,56,50,48,53,53,51,50,55,51,49,54,50,58,70,49,41,59,63,56,49,51,56,50,51,53,54,49,53,52,50,51,51,53,51,52,53,50,51,53,51,52,53,50,56,50,54,60,63,72,72,65,83,82,86,87,88,80,86,88,78,73,90,79,77,90,88,85,84,90,88,88,88,86,86,86,88,134

pLDDT: mean 73.09, std 19.14, range [28.03, 96.25]

Nearest PDB structures (foldseek):
  5nnv-assembly4_D  TM=3.472E-01  e=6.941E+00  Bacillus subtilis subsp. subtilis str. 168
  8cq2-assembly1_E  TM=2.141E-01  e=2.559E+00  Photorhabdus luminescens
  4o9y-assembly2_J  TM=2.157E-01  e=3.772E+00  Photorhabdus luminescens

Organism: NCBI:txid40148

Radius of gyration: 70.63 Å; Cα contacts (8 Å, |Δi|>4): 61; chains: 1; bounding box: 135×63×196 Å

Mean predicted aligned error: 20.82 Å